Protein AF-A0A933Q373-F1 (afdb_monomer)

Solvent-accessible surface area (backbone atoms only — not comparable to full-atom values): 14826 Å² total; per-residue (Å²): 108,71,67,58,52,51,50,49,34,61,73,50,51,58,51,84,65,39,38,78,75,49,77,48,74,40,77,91,77,32,33,33,44,37,31,35,27,62,68,70,75,83,75,84,70,89,73,76,90,69,75,85,57,56,66,45,74,48,70,22,41,42,60,60,59,82,89,22,50,25,33,38,36,38,47,38,51,59,88,69,82,72,74,95,44,44,60,50,56,44,89,91,58,40,28,7,44,49,33,49,51,53,53,48,50,42,37,44,73,26,53,50,70,69,55,48,25,64,76,68,72,43,60,66,69,52,56,47,53,44,50,50,29,51,77,70,67,71,47,64,90,90,66,88,64,84,59,43,73,38,85,51,59,72,54,57,64,47,58,74,73,67,68,95,76,86,84,80,94,80,77,85,71,79,66,83,62,70,85,43,66,64,56,56,34,50,47,72,58,74,46,94,71,80,76,83,51,65,70,59,51,54,50,42,54,53,49,35,60,48,53,76,73,48,84,52,68,66,62,50,51,53,52,39,41,52,48,43,54,51,47,66,76,40,41,89,79,38,50,73,48,37,63,53,64,73,76,110

Mean predicted aligned error: 17.05 Å

pLDDT: mean 73.0, std 16.89, range [30.34, 94.44]

Radius of gyration: 24.69 Å; Cα contacts (8 Å, |Δi|>4): 282; chains: 1; bounding box: 52×43×80 Å

Nearest PDB structures (foldseek):
  8hhj-assembly1_A  TM=6.142E-01  e=8.383E+00  Neisseria meningitidis
  5cux-assembly1_A  TM=2.992E-01  e=1.818E+00  Trypanosoma cruzi
  1m38-assembly1_B  TM=2.040E-01  e=3.086E+00  Saccharomyces cerevisiae
  6j22-assembly1_A  TM=1.170E-01  e=9.429E+00  Shigella flexneri

Secondary structure (DSSP, 8-state):
-HHHHHHHHHHHT--TTEEEEEEEEETTTTEEEEEEEE------S---------EEEEEEE---BTTBEEEEEEEEETT------TT-EETTTTEEHHHHHHHHHHHHTT--HHHHHHHHT--HHHHHHHHHHHHTT-SPTT--SPPPPPTTHHHHHHHTSS-----------SS--TT-HHHHHHHTT-S------HHHHHHHHHHHHHHHH---HHHHHHHHHHHHHHHHHTTTTSHHHHHHHTT-

Structure (mmCIF, N/CA/C/O backbone):
data_AF-A0A933Q373-F1
#
_entry.id   AF-A0A933Q373-F1
#
loop_
_atom_site.group_PDB
_atom_site.id
_atom_site.type_symbol
_atom_site.label_atom_id
_atom_site.label_alt_id
_atom_site.label_comp_id
_atom_site.label_asym_id
_atom_site.label_entity_id
_atom_site.label_seq_id
_atom_site.pdbx_PDB_ins_code
_atom_site.Cartn_x
_atom_site.Cartn_y
_atom_site.Cartn_z
_atom_site.occupancy
_atom_site.B_iso_or_equiv
_atom_site.auth_seq_id
_atom_site.auth_comp_id
_atom_site.auth_asym_id
_atom_site.auth_atom_id
_atom_site.pdbx_PDB_model_num
ATOM 1 N N . MET A 1 1 ? 0.906 16.434 22.974 1.00 60.03 1 MET A N 1
ATOM 2 C CA . MET A 1 1 ? 0.111 15.196 23.162 1.00 60.03 1 MET A CA 1
ATOM 3 C C . MET A 1 1 ? -1.394 15.340 22.888 1.00 60.03 1 MET A C 1
ATOM 5 O O . MET A 1 1 ? -1.871 14.708 21.954 1.00 60.03 1 MET A O 1
ATOM 9 N N . ALA A 1 2 ? -2.180 16.117 23.658 1.00 67.12 2 ALA A N 1
ATOM 10 C CA . ALA A 1 2 ? -3.646 16.182 23.458 1.00 67.12 2 ALA A CA 1
ATOM 11 C C . ALA A 1 2 ? -4.053 16.841 22.122 1.00 67.12 2 ALA A C 1
ATOM 13 O O . ALA A 1 2 ? -4.841 16.271 21.371 1.00 67.12 2 ALA A O 1
ATOM 14 N N . LEU A 1 3 ? -3.439 17.983 21.789 1.00 73.62 3 LEU A N 1
ATOM 15 C CA . LEU A 1 3 ? -3.659 18.691 20.523 1.00 73.62 3 LEU A CA 1
ATOM 16 C C . LEU A 1 3 ? -3.230 17.858 19.304 1.00 73.62 3 LEU A C 1
ATOM 18 O O . LEU A 1 3 ? -3.956 17.785 18.322 1.00 73.62 3 LEU A O 1
ATOM 22 N N . GLU A 1 4 ? -2.081 17.183 19.374 1.00 77.69 4 GLU A N 1
ATOM 23 C CA . GLU A 1 4 ? -1.583 16.311 18.295 1.00 77.69 4 GLU A CA 1
ATOM 24 C C . GLU A 1 4 ? -2.548 15.158 18.015 1.00 77.69 4 GLU A C 1
ATOM 26 O O . GLU A 1 4 ? -2.848 14.864 16.861 1.00 77.69 4 GLU A O 1
ATOM 31 N N . ARG A 1 5 ? -3.080 14.531 19.072 1.00 79.06 5 ARG A N 1
ATOM 32 C CA . ARG A 1 5 ? -4.074 13.463 18.945 1.00 79.06 5 ARG A CA 1
ATOM 33 C C . ARG A 1 5 ? -5.387 13.987 18.370 1.00 79.06 5 ARG A C 1
ATOM 35 O O . ARG A 1 5 ? -6.025 13.284 17.591 1.00 79.06 5 ARG A O 1
ATOM 42 N N . GLU A 1 6 ? -5.807 15.197 18.725 1.00 82.69 6 GLU A N 1
ATOM 43 C CA . GLU A 1 6 ? -7.002 15.816 18.148 1.00 82.69 6 GLU A CA 1
ATOM 44 C C . GLU A 1 6 ? -6.812 16.141 16.658 1.00 82.69 6 GLU A C 1
ATOM 46 O O . GLU A 1 6 ? -7.672 15.813 15.840 1.00 82.69 6 GLU A O 1
ATOM 51 N N . LEU A 1 7 ? -5.663 16.711 16.288 1.00 84.44 7 LEU A N 1
ATOM 52 C CA . LEU A 1 7 ? -5.302 16.976 14.895 1.00 84.44 7 LEU A CA 1
ATOM 53 C C . LEU A 1 7 ? -5.231 15.683 14.080 1.00 84.44 7 LEU A C 1
ATOM 55 O O . LEU A 1 7 ? -5.789 15.627 12.989 1.00 84.44 7 LEU A O 1
ATOM 59 N N . LEU A 1 8 ? -4.619 14.625 14.617 1.00 84.75 8 LEU A N 1
ATOM 60 C CA . LEU A 1 8 ? -4.572 13.315 13.966 1.00 84.75 8 LEU A CA 1
ATOM 61 C C . LEU A 1 8 ? -5.958 12.690 13.812 1.00 84.75 8 LEU A C 1
ATOM 63 O O . LEU A 1 8 ? -6.250 12.154 12.747 1.00 84.75 8 LEU A O 1
ATOM 67 N N . ASN A 1 9 ? -6.838 12.797 14.814 1.00 86.12 9 ASN A N 1
ATOM 68 C CA . ASN A 1 9 ? -8.226 12.344 14.670 1.00 86.12 9 ASN A CA 1
ATOM 69 C C . ASN A 1 9 ? -8.936 13.087 13.530 1.00 86.12 9 ASN A C 1
ATOM 71 O O . ASN A 1 9 ? -9.619 12.451 12.731 1.00 86.12 9 ASN A O 1
ATOM 75 N N . LYS A 1 10 ? -8.743 14.409 13.420 1.00 86.12 10 LYS A N 1
ATOM 76 C CA . LYS A 1 10 ? -9.319 15.217 12.332 1.00 86.12 10 LYS A CA 1
ATOM 77 C C . LYS A 1 10 ? -8.727 14.849 10.968 1.00 86.12 10 LYS A C 1
ATOM 79 O O . LYS A 1 10 ? -9.480 14.664 10.020 1.00 86.12 10 LYS A O 1
ATOM 84 N N . LEU A 1 11 ? -7.405 14.689 10.873 1.00 87.00 11 LEU A N 1
ATOM 85 C CA . LEU A 1 11 ? -6.699 14.339 9.633 1.00 87.00 11 LEU A CA 1
ATOM 86 C C . LEU A 1 11 ? -7.089 12.956 9.110 1.00 87.00 11 LEU A C 1
ATOM 88 O O . LEU A 1 11 ? -7.389 12.798 7.930 1.00 87.00 11 LEU A O 1
ATOM 92 N N . LEU A 1 12 ? -7.111 11.963 9.998 1.00 88.25 12 LEU A N 1
ATOM 93 C CA . LEU A 1 12 ? -7.495 10.592 9.667 1.00 88.25 12 LEU A CA 1
ATOM 94 C C . LEU A 1 12 ? -9.017 10.420 9.564 1.00 88.25 12 LEU A C 1
ATOM 96 O O . LEU A 1 12 ? -9.480 9.362 9.140 1.00 88.25 12 LEU A O 1
ATOM 100 N N . GLN A 1 13 ? -9.784 11.453 9.934 1.00 87.75 13 GLN A N 1
ATOM 101 C CA . GLN A 1 13 ? -11.246 11.451 9.991 1.00 87.75 13 GLN A CA 1
ATOM 102 C C . GLN A 1 13 ? -11.774 10.267 10.811 1.00 87.75 13 GLN A C 1
ATOM 104 O O . GLN A 1 13 ? -12.687 9.553 10.396 1.00 87.75 13 GLN A O 1
ATOM 109 N N . VAL A 1 14 ? -11.157 10.030 11.973 1.00 86.44 14 VAL A N 1
ATOM 110 C CA . VAL A 1 14 ? -11.596 8.983 12.899 1.00 86.44 14 VAL A CA 1
ATOM 111 C C . VAL A 1 14 ? -12.846 9.476 13.611 1.00 86.44 14 VAL A C 1
ATOM 113 O O . VAL A 1 14 ? -12.792 10.397 14.425 1.00 86.44 14 VAL A O 1
ATOM 116 N N . ALA A 1 15 ? -13.977 8.862 13.284 1.00 83.12 15 ALA A N 1
ATOM 117 C CA . ALA A 1 15 ? -15.260 9.155 13.894 1.00 83.12 15 ALA A CA 1
ATOM 118 C C . ALA A 1 15 ? -15.631 8.096 14.936 1.00 83.12 15 ALA A C 1
ATOM 120 O O . ALA A 1 15 ? -15.219 6.929 14.856 1.00 83.12 15 ALA A O 1
ATOM 121 N N . ALA A 1 16 ? -16.476 8.505 15.886 1.00 78.44 16 ALA A N 1
ATOM 122 C CA . ALA A 1 16 ? -17.120 7.586 16.813 1.00 78.44 16 ALA A CA 1
ATOM 123 C C . ALA A 1 16 ? -17.791 6.428 16.037 1.00 78.44 16 ALA A C 1
ATOM 125 O O . ALA A 1 16 ? -18.333 6.655 14.954 1.00 78.44 16 ALA A O 1
ATOM 126 N N . PRO A 1 17 ? -17.746 5.189 16.556 1.00 82.00 17 PRO A N 1
ATOM 127 C CA . PRO A 1 17 ? -17.313 4.801 17.904 1.00 82.00 17 PRO A CA 1
ATOM 128 C C . PRO A 1 17 ? -15.796 4.571 18.049 1.00 82.00 17 PRO A C 1
ATOM 130 O O . PRO A 1 17 ? -15.325 4.201 19.127 1.00 82.00 17 PRO A O 1
ATOM 133 N N . CYS A 1 18 ? -15.016 4.780 16.989 1.00 85.50 18 CYS A N 1
ATOM 134 C CA . CYS A 1 18 ? -13.575 4.570 17.000 1.00 85.50 18 CYS A CA 1
ATOM 135 C C . CYS A 1 18 ? -12.826 5.771 17.579 1.00 85.50 18 CYS A C 1
ATOM 137 O O . CYS A 1 18 ? -13.265 6.917 17.489 1.00 85.50 18 CYS A O 1
ATOM 139 N N . ALA A 1 19 ? -11.662 5.503 18.162 1.00 88.25 19 ALA A N 1
ATOM 140 C CA . ALA A 1 19 ? -10.688 6.528 18.485 1.00 88.25 19 ALA A CA 1
ATOM 141 C C . ALA A 1 19 ? -9.272 5.989 18.335 1.00 88.25 19 ALA A C 1
ATOM 143 O O . ALA A 1 19 ? -9.017 4.787 18.455 1.00 88.25 19 ALA A O 1
ATOM 144 N N . ILE A 1 20 ? -8.342 6.913 18.127 1.00 89.69 20 ILE A N 1
ATOM 145 C CA . ILE A 1 20 ? -6.918 6.615 18.200 1.00 89.69 20 ILE A CA 1
ATOM 146 C C . ILE A 1 20 ? -6.590 6.206 19.639 1.00 89.69 20 ILE A C 1
ATOM 148 O O . ILE A 1 20 ? -6.828 6.983 20.570 1.00 89.69 20 ILE A O 1
ATOM 152 N N . SER A 1 21 ? -6.050 5.003 19.819 1.00 88.31 21 SER A N 1
ATOM 153 C CA . SER A 1 21 ? -5.626 4.450 21.107 1.00 88.31 21 SER A CA 1
ATOM 154 C C . SER A 1 21 ? -4.147 4.726 21.363 1.00 88.31 21 SER A C 1
ATOM 156 O O . SER A 1 21 ? -3.811 5.287 22.409 1.00 88.31 21 SER A O 1
ATOM 158 N N . ASP A 1 22 ? -3.285 4.475 20.381 1.00 88.75 22 ASP A N 1
ATOM 159 C CA . ASP A 1 22 ? -1.839 4.690 20.472 1.00 88.75 22 ASP A CA 1
ATOM 160 C C . ASP A 1 22 ? -1.276 5.294 19.179 1.00 88.75 22 ASP A C 1
ATOM 162 O O . ASP A 1 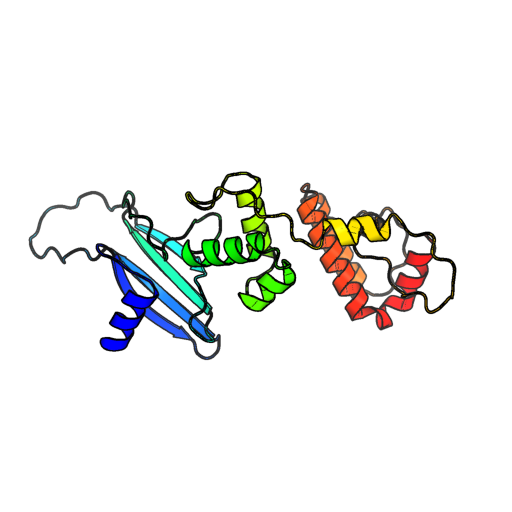22 ? -1.864 5.151 18.105 1.00 88.75 22 ASP A O 1
ATOM 166 N N . ILE A 1 23 ? -0.145 5.991 19.293 1.00 91.25 23 ILE A N 1
ATOM 167 C CA . ILE A 1 23 ? 0.607 6.549 18.166 1.00 91.25 23 ILE A CA 1
ATOM 168 C C . ILE A 1 23 ? 2.086 6.304 18.438 1.00 91.25 23 ILE A C 1
ATOM 170 O O . ILE A 1 23 ? 2.599 6.711 19.480 1.00 91.25 23 ILE A O 1
ATOM 174 N N . ARG A 1 24 ? 2.783 5.694 17.481 1.00 92.25 24 ARG A N 1
ATOM 175 C CA . ARG A 1 24 ? 4.236 5.527 17.528 1.00 92.25 24 ARG A CA 1
ATOM 176 C C . ARG A 1 24 ? 4.862 6.144 16.300 1.00 92.25 24 ARG A C 1
ATOM 178 O O . ARG A 1 24 ? 4.379 5.965 15.187 1.00 92.25 24 ARG A O 1
ATOM 185 N N . VAL A 1 25 ? 5.945 6.870 16.527 1.00 92.69 25 VAL A N 1
ATOM 186 C CA . VAL A 1 25 ? 6.725 7.511 15.477 1.00 92.69 25 VAL A CA 1
ATOM 187 C C . VAL A 1 25 ? 8.135 6.950 15.548 1.00 92.69 25 VAL A C 1
ATOM 189 O O . VAL A 1 25 ? 8.773 6.994 16.596 1.00 92.69 25 VAL A O 1
ATOM 192 N N . ASP A 1 26 ? 8.595 6.403 14.432 1.00 91.62 26 ASP A N 1
ATOM 193 C CA . ASP A 1 26 ? 9.969 5.977 14.212 1.00 91.62 26 ASP A CA 1
ATOM 194 C C . ASP A 1 26 ? 10.619 6.976 13.251 1.00 91.62 26 ASP A C 1
ATOM 196 O O . ASP A 1 26 ? 10.339 6.992 12.047 1.00 91.62 26 ASP A O 1
ATOM 200 N N . GLU A 1 27 ? 11.467 7.844 13.801 1.00 90.50 27 GLU A N 1
ATOM 201 C CA . GLU A 1 27 ? 12.165 8.883 13.041 1.00 90.50 27 GLU A CA 1
ATOM 202 C C . GLU A 1 27 ? 13.197 8.301 12.072 1.00 90.50 27 GLU A C 1
ATOM 204 O O . GLU A 1 27 ? 13.332 8.790 10.950 1.00 90.50 27 GLU A O 1
ATOM 209 N N . GLN A 1 28 ? 13.883 7.219 12.455 1.00 88.69 28 GLN A N 1
ATOM 210 C CA . GLN A 1 28 ? 14.925 6.607 11.627 1.00 88.69 28 GLN A CA 1
ATOM 211 C C . GLN A 1 28 ? 14.330 5.972 10.372 1.00 88.69 28 GLN A C 1
ATOM 213 O O . GLN A 1 28 ? 14.861 6.126 9.273 1.00 88.69 28 GLN A O 1
ATOM 218 N N . ARG A 1 29 ? 13.204 5.271 10.529 1.00 89.56 29 ARG A N 1
ATOM 219 C CA . ARG A 1 29 ? 12.492 4.619 9.421 1.00 89.56 29 ARG A CA 1
ATOM 220 C C . ARG A 1 29 ? 11.474 5.527 8.744 1.00 89.56 29 ARG A C 1
ATOM 222 O O . ARG A 1 29 ? 10.811 5.085 7.807 1.00 89.56 29 ARG A O 1
ATOM 229 N N . ARG A 1 30 ? 11.321 6.767 9.226 1.00 92.69 30 ARG A N 1
ATOM 230 C CA . ARG A 1 30 ? 10.284 7.717 8.802 1.00 92.69 30 ARG A CA 1
ATOM 231 C C . ARG A 1 30 ? 8.906 7.054 8.759 1.00 92.69 30 ARG A C 1
ATOM 233 O O . ARG A 1 30 ? 8.168 7.180 7.782 1.00 92.69 30 ARG A O 1
ATOM 240 N N . ARG A 1 31 ? 8.563 6.317 9.816 1.00 94.31 31 ARG A N 1
ATOM 241 C CA . ARG A 1 31 ? 7.324 5.537 9.928 1.00 94.31 31 ARG A CA 1
ATOM 242 C C . ARG A 1 31 ? 6.464 6.073 11.070 1.00 94.31 31 ARG A C 1
ATOM 244 O O . ARG A 1 31 ? 6.970 6.373 12.143 1.00 94.31 31 ARG A O 1
ATOM 251 N N . VAL A 1 32 ? 5.164 6.203 10.827 1.00 93.88 32 VAL A N 1
ATOM 252 C CA . VAL A 1 32 ? 4.159 6.544 11.839 1.00 93.88 32 VAL A CA 1
ATOM 253 C C . VAL A 1 32 ? 3.142 5.419 11.875 1.00 93.88 32 VAL A C 1
ATOM 255 O O . VAL A 1 32 ? 2.469 5.159 10.880 1.00 93.88 32 VAL A O 1
ATOM 258 N N . ASP A 1 33 ? 3.007 4.778 13.022 1.00 94.19 33 ASP A N 1
ATOM 259 C CA . ASP A 1 33 ? 2.012 3.749 13.276 1.00 94.19 33 ASP A CA 1
ATOM 260 C C . ASP A 1 33 ? 0.918 4.328 14.175 1.00 94.19 33 ASP A C 1
ATOM 262 O O . ASP A 1 33 ? 1.195 4.891 15.237 1.00 94.19 33 ASP A O 1
ATOM 266 N N . VAL A 1 34 ? -0.333 4.217 13.737 1.00 93.75 34 VAL A N 1
ATOM 267 C CA . VAL A 1 34 ? -1.498 4.722 14.465 1.00 93.75 34 VAL A CA 1
ATOM 268 C C . VAL A 1 34 ? -2.422 3.559 14.775 1.00 93.75 34 VAL A C 1
ATOM 270 O O . VAL A 1 34 ? -2.932 2.908 13.865 1.00 93.75 34 VAL A O 1
ATOM 273 N N . TRP A 1 35 ? -2.669 3.319 16.059 1.00 93.12 35 TRP A N 1
ATOM 274 C CA . TRP A 1 35 ? -3.611 2.303 16.505 1.00 93.12 35 TRP A CA 1
ATOM 275 C C . TRP A 1 35 ? -4.990 2.917 16.682 1.00 93.12 35 TRP A C 1
ATOM 277 O O . TRP A 1 35 ? -5.153 3.913 17.388 1.00 93.12 35 TRP A O 1
ATOM 287 N N . ILE A 1 36 ? -5.991 2.307 16.058 1.00 91.06 36 ILE A N 1
ATOM 288 C CA . ILE A 1 36 ? -7.393 2.708 16.139 1.00 91.06 36 ILE A CA 1
ATOM 289 C C . ILE A 1 36 ? -8.192 1.540 16.711 1.00 91.06 36 ILE A C 1
ATOM 291 O O . ILE A 1 36 ? -8.060 0.397 16.275 1.00 91.06 36 ILE A O 1
ATOM 295 N N . GLY A 1 37 ? -9.031 1.827 17.701 1.00 87.00 37 GLY A N 1
ATOM 296 C CA . GLY A 1 37 ? -9.925 0.841 18.301 1.00 87.00 37 GLY A CA 1
ATOM 297 C C . GLY A 1 37 ? -11.263 1.454 18.683 1.00 87.00 37 GLY A C 1
ATOM 298 O O . GLY A 1 37 ? -11.416 2.677 18.728 1.00 87.00 37 GLY A O 1
ATOM 299 N N . VAL A 1 38 ? -12.248 0.602 18.953 1.00 82.12 38 VAL A N 1
ATOM 300 C CA . VAL A 1 38 ? -13.550 1.038 19.470 1.00 82.12 38 VAL A CA 1
ATOM 301 C C . VAL A 1 38 ? -13.362 1.574 20.892 1.00 82.12 38 VAL A C 1
ATOM 303 O O . VAL A 1 38 ? -12.769 0.900 21.736 1.00 82.12 38 VAL A O 1
ATOM 306 N N . ARG A 1 39 ? -13.868 2.781 21.182 1.00 69.62 39 ARG A N 1
ATOM 307 C CA . ARG A 1 39 ? -13.972 3.275 22.563 1.00 69.62 39 ARG A CA 1
ATOM 308 C C . ARG A 1 39 ? -15.091 2.512 23.258 1.00 69.62 39 ARG A C 1
ATOM 310 O O . ARG A 1 39 ? -16.221 2.987 23.308 1.00 69.62 39 ARG A O 1
ATOM 317 N N . THR A 1 40 ? -14.798 1.345 23.815 1.00 61.03 40 THR A N 1
ATOM 318 C CA . THR A 1 40 ? -15.699 0.776 24.814 1.00 61.03 40 THR A CA 1
ATOM 319 C C . THR A 1 40 ? -15.634 1.657 26.066 1.00 61.03 40 THR A C 1
ATOM 321 O O . THR A 1 40 ? -14.538 1.936 26.569 1.00 61.03 40 THR A O 1
ATOM 324 N N . PRO A 1 41 ? -16.769 2.162 26.584 1.00 52.47 41 PRO A N 1
ATOM 325 C CA . PRO A 1 41 ? -16.773 2.703 27.932 1.00 52.47 41 PRO A CA 1
ATOM 326 C C . PRO A 1 41 ? -16.318 1.571 28.855 1.00 52.47 41 PRO A C 1
ATOM 328 O O . PRO A 1 41 ? -16.831 0.457 28.763 1.00 52.47 41 PRO A O 1
ATOM 331 N N . ARG A 1 42 ? -15.313 1.821 29.704 1.00 48.16 42 ARG A N 1
ATOM 332 C CA . ARG A 1 42 ? -14.917 0.861 30.742 1.00 48.16 42 ARG A CA 1
ATOM 333 C C . ARG A 1 42 ? -16.164 0.575 31.578 1.00 48.16 42 ARG A C 1
ATOM 335 O O . ARG A 1 42 ? -16.560 1.422 32.374 1.00 48.16 42 ARG A O 1
ATOM 342 N N . SER A 1 43 ? -16.797 -0.578 31.371 1.00 46.53 43 SER A N 1
ATOM 343 C CA . SER A 1 43 ? -17.910 -1.000 32.212 1.00 46.53 43 SER A CA 1
ATOM 344 C C . SER A 1 43 ? -17.333 -1.351 33.578 1.00 46.53 43 SER A C 1
ATOM 346 O O . SER A 1 43 ? -16.670 -2.370 33.746 1.00 46.53 43 SER A O 1
ATOM 348 N N . TRP A 1 44 ? -17.501 -0.442 34.536 1.00 49.78 44 TRP A N 1
ATOM 349 C CA . TRP A 1 44 ? -17.153 -0.647 35.944 1.00 49.78 44 TRP A CA 1
ATOM 350 C C . TRP A 1 44 ? -18.156 -1.582 36.638 1.00 49.78 44 TRP A C 1
ATOM 352 O O . TRP A 1 44 ? -17.839 -2.179 37.664 1.00 49.78 44 TRP A O 1
ATOM 362 N N . PHE A 1 45 ? -19.364 -1.736 36.091 1.00 37.28 45 PHE A N 1
ATOM 363 C CA . PHE A 1 45 ? -20.382 -2.583 36.695 1.00 37.28 45 PHE A CA 1
ATOM 364 C C . PHE A 1 45 ? -20.271 -4.015 36.182 1.00 37.28 45 PHE A C 1
ATOM 366 O O . PHE A 1 45 ? -20.431 -4.287 34.992 1.00 37.28 45 PHE A O 1
ATOM 373 N N . GLY A 1 46 ? -19.961 -4.907 37.128 1.00 53.94 46 GLY A N 1
ATOM 374 C CA . GLY A 1 46 ? -19.871 -6.344 36.941 1.00 53.94 46 GLY A CA 1
ATOM 375 C C . GLY A 1 46 ? -21.110 -6.893 36.246 1.00 53.94 46 GLY A C 1
ATOM 376 O O . GLY A 1 46 ? -22.229 -6.768 36.734 1.00 53.94 46 GLY A O 1
ATOM 377 N N . GLY A 1 47 ? -20.878 -7.502 35.093 1.00 43.97 47 GLY A N 1
ATOM 378 C CA . GLY A 1 47 ? -21.902 -8.119 34.273 1.00 43.97 47 GLY A CA 1
ATOM 379 C C . GLY A 1 47 ? -21.231 -9.021 33.255 1.00 43.97 47 GLY A C 1
ATOM 380 O O . GLY A 1 47 ? -20.777 -8.546 32.226 1.00 43.97 47 GLY A O 1
ATOM 381 N N . ASN A 1 48 ? -21.105 -10.288 33.645 1.00 38.44 48 ASN A N 1
ATOM 382 C CA . ASN A 1 48 ? -21.040 -11.511 32.847 1.00 38.44 48 ASN A CA 1
ATOM 383 C C . ASN A 1 48 ? -20.466 -11.426 31.418 1.00 38.44 48 ASN A C 1
ATOM 385 O O . ASN A 1 48 ? -21.039 -10.787 30.540 1.00 38.44 48 ASN A O 1
ATOM 389 N N . GLY A 1 49 ? -19.389 -12.179 31.170 1.00 50.31 49 GLY A N 1
ATOM 390 C CA . GLY A 1 49 ? -18.801 -12.352 29.844 1.00 50.31 49 GLY A CA 1
ATOM 391 C C . GLY A 1 49 ? -19.833 -12.755 28.787 1.00 50.31 49 GLY A C 1
ATOM 392 O O . GLY A 1 49 ? -20.318 -13.884 28.776 1.00 50.31 49 GLY A O 1
ATOM 393 N N . GLY A 1 50 ? -20.135 -11.828 27.880 1.00 40.59 50 GLY A N 1
ATOM 394 C CA . GLY A 1 50 ? -20.499 -12.178 26.512 1.00 40.59 50 GLY A CA 1
ATOM 395 C C . GLY A 1 50 ? -19.235 -12.661 25.810 1.00 40.59 50 GLY A C 1
ATOM 396 O O . GLY A 1 50 ? -18.150 -12.208 26.172 1.00 40.59 50 GLY A O 1
ATOM 397 N N . ALA A 1 51 ? -19.377 -13.630 24.904 1.00 41.78 51 ALA A N 1
ATOM 398 C CA . ALA A 1 51 ? -18.304 -14.293 24.165 1.00 41.78 51 ALA A CA 1
ATOM 399 C C . ALA A 1 51 ? -17.104 -13.371 23.912 1.00 41.78 51 ALA A C 1
ATOM 401 O O . ALA A 1 51 ? -17.293 -12.209 23.573 1.00 41.78 51 ALA A O 1
ATOM 402 N N . ALA A 1 52 ? -15.882 -13.880 24.087 1.00 47.66 52 ALA A N 1
ATOM 403 C CA . ALA A 1 52 ? -14.682 -13.176 23.660 1.00 47.66 52 ALA A CA 1
ATOM 404 C C . ALA A 1 52 ? -14.825 -12.854 22.165 1.00 47.66 52 ALA A C 1
ATOM 406 O O . ALA A 1 52 ? -14.518 -13.696 21.322 1.00 47.66 52 ALA A O 1
ATOM 407 N N . ASP A 1 53 ? -15.381 -11.681 21.854 1.00 56.19 53 ASP A N 1
ATOM 408 C CA . ASP A 1 53 ? -15.612 -11.229 20.495 1.00 56.19 53 ASP A CA 1
ATOM 409 C C . ASP A 1 53 ? -14.250 -11.258 19.831 1.00 56.19 53 ASP A C 1
ATOM 411 O O . ASP A 1 53 ? -13.326 -10.565 20.268 1.00 56.19 53 ASP A O 1
ATOM 415 N N . ALA A 1 54 ? -14.095 -12.137 18.842 1.00 65.19 54 ALA A N 1
ATOM 416 C CA . ALA A 1 54 ? -12.820 -12.338 18.183 1.00 65.19 54 ALA A CA 1
ATOM 417 C C . ALA A 1 54 ? -12.321 -10.972 17.696 1.00 65.19 54 ALA A C 1
ATOM 419 O O . ALA A 1 54 ? -12.953 -10.328 16.860 1.00 65.19 54 ALA A O 1
ATOM 420 N N . ILE A 1 55 ? -11.226 -10.481 18.275 1.00 75.06 55 ILE A N 1
ATOM 421 C CA . ILE A 1 55 ? -10.688 -9.176 17.904 1.00 75.06 55 ILE A CA 1
ATOM 422 C C . ILE A 1 55 ? -10.040 -9.344 16.535 1.00 75.06 55 ILE A C 1
ATOM 424 O O . ILE A 1 55 ? -9.076 -10.092 16.378 1.00 75.06 55 ILE A O 1
ATOM 428 N N . ARG A 1 56 ? -10.571 -8.640 15.538 1.00 76.94 56 ARG A N 1
ATOM 429 C CA . ARG A 1 56 ? -9.943 -8.513 14.231 1.00 76.94 56 ARG A CA 1
ATOM 430 C C . ARG A 1 56 ? -8.845 -7.466 14.333 1.00 76.94 56 ARG A C 1
ATOM 432 O O . ARG A 1 56 ? -9.123 -6.279 14.518 1.00 76.94 56 ARG A O 1
ATOM 439 N N . GLU A 1 57 ? -7.610 -7.931 14.204 1.00 83.81 57 GLU A N 1
ATOM 440 C CA . GLU A 1 57 ? -6.450 -7.076 13.993 1.00 83.81 57 GLU A CA 1
ATOM 441 C C . GLU A 1 57 ? -6.184 -6.951 12.493 1.00 83.81 57 GLU A C 1
ATOM 443 O O . GLU A 1 57 ? -6.161 -7.951 11.775 1.00 83.81 57 GLU A O 1
ATOM 448 N N . ALA A 1 58 ? -6.013 -5.724 12.012 1.00 87.94 58 ALA A N 1
ATOM 449 C CA . ALA A 1 58 ? -5.674 -5.458 10.621 1.00 87.94 58 ALA A CA 1
ATOM 450 C C . ALA A 1 58 ? -4.667 -4.311 10.519 1.00 87.94 58 ALA A C 1
ATOM 452 O O . ALA A 1 58 ? -4.738 -3.343 11.279 1.00 87.94 58 ALA A O 1
ATOM 453 N N . GLU A 1 59 ? -3.749 -4.423 9.561 1.00 92.06 59 GLU A N 1
ATOM 454 C CA . GLU A 1 59 ? -2.747 -3.405 9.248 1.00 92.06 59 GLU A CA 1
ATOM 455 C C . GLU A 1 59 ? -2.943 -2.927 7.810 1.00 92.06 59 GLU A C 1
ATOM 457 O O . GLU A 1 59 ? -3.020 -3.729 6.877 1.00 92.06 59 GLU A O 1
ATOM 462 N N . TRP A 1 60 ? -2.989 -1.609 7.626 1.00 93.44 60 TRP A N 1
ATOM 463 C CA . TRP A 1 60 ? -3.097 -1.001 6.304 1.00 93.44 60 TRP A CA 1
ATOM 464 C C . TRP A 1 60 ? -2.162 0.189 6.146 1.00 93.44 60 TRP A C 1
ATOM 466 O O . TRP A 1 60 ? -1.963 0.992 7.059 1.00 93.44 60 TRP A O 1
ATOM 476 N N . ARG A 1 61 ? -1.653 0.374 4.929 1.00 93.00 61 ARG A N 1
ATOM 477 C CA . ARG A 1 61 ? -0.890 1.557 4.545 1.00 93.00 61 ARG A CA 1
ATOM 478 C C . ARG A 1 61 ? -1.829 2.724 4.221 1.00 93.00 61 ARG A C 1
ATOM 480 O O . ARG A 1 61 ? -2.713 2.612 3.369 1.00 93.00 61 ARG A O 1
ATOM 487 N N . HIS A 1 62 ? -1.610 3.863 4.875 1.00 94.44 62 HIS A N 1
ATOM 488 C CA . HIS A 1 62 ? -2.398 5.087 4.707 1.00 94.44 62 HIS A CA 1
ATOM 489 C C . HIS A 1 62 ? -1.688 6.143 3.845 1.00 94.44 62 HIS A C 1
ATOM 491 O O . HIS A 1 62 ? -0.559 5.959 3.380 1.00 94.44 62 HIS A O 1
ATOM 497 N N . VAL A 1 63 ? -2.357 7.274 3.606 1.00 92.94 63 VAL A N 1
ATOM 498 C CA . VAL A 1 63 ? -1.744 8.466 3.003 1.00 92.94 63 VAL A CA 1
ATOM 499 C C . VAL A 1 63 ? -0.570 8.928 3.870 1.00 92.94 63 VAL A C 1
ATOM 501 O O . VAL A 1 63 ? -0.609 8.818 5.093 1.00 92.94 63 VAL A O 1
ATOM 504 N N . ASN A 1 64 ? 0.511 9.373 3.231 1.00 91.25 64 ASN A N 1
ATOM 505 C CA . ASN A 1 64 ? 1.720 9.793 3.940 1.00 91.25 64 ASN A CA 1
ATOM 506 C C . ASN A 1 64 ? 1.406 11.031 4.783 1.00 91.25 64 ASN A C 1
ATOM 508 O O . ASN A 1 64 ? 0.688 11.923 4.332 1.00 91.25 64 ASN A O 1
ATOM 512 N N . LEU A 1 65 ? 1.958 11.089 5.992 1.00 89.50 65 LEU A N 1
ATOM 513 C CA . LEU A 1 65 ? 1.829 12.252 6.866 1.00 89.50 65 LEU A CA 1
ATOM 514 C C . LEU A 1 65 ? 3.110 13.072 6.743 1.00 89.50 65 LEU A C 1
ATOM 516 O O . LEU A 1 65 ? 4.136 12.754 7.345 1.00 89.50 65 LEU A O 1
ATOM 520 N N . GLY A 1 66 ? 3.066 14.086 5.876 1.00 86.31 66 GLY A N 1
ATOM 521 C CA . GLY A 1 66 ? 4.260 14.813 5.458 1.00 86.31 66 GLY A CA 1
ATOM 522 C C . GLY A 1 66 ? 5.290 13.855 4.857 1.00 86.31 66 GLY A C 1
ATOM 523 O O . GLY A 1 66 ? 5.004 13.128 3.909 1.00 86.31 66 GLY A O 1
ATOM 524 N N . GLY A 1 67 ? 6.488 13.825 5.439 1.00 86.56 67 GLY A N 1
ATOM 525 C CA . GLY A 1 67 ? 7.567 12.937 5.017 1.00 86.56 67 GLY A CA 1
ATOM 526 C C . GLY A 1 67 ? 7.499 11.504 5.560 1.00 86.56 67 GLY A C 1
ATOM 527 O O . GLY A 1 67 ? 8.451 10.763 5.331 1.00 86.56 67 GLY A O 1
ATOM 528 N N . TYR A 1 68 ? 6.461 11.121 6.303 1.00 91.50 68 TYR A N 1
ATOM 529 C CA . TYR A 1 68 ? 6.414 9.835 6.996 1.00 91.50 68 TYR A CA 1
ATOM 530 C C . TYR A 1 68 ? 5.431 8.854 6.354 1.00 91.50 68 TYR A C 1
ATOM 532 O O . TYR A 1 68 ? 4.309 9.202 5.967 1.00 91.50 68 TYR A O 1
ATOM 540 N N . HIS A 1 69 ? 5.831 7.588 6.313 1.00 92.88 69 HIS A N 1
ATOM 541 C CA . HIS A 1 69 ? 4.963 6.476 5.972 1.00 92.88 69 HIS A CA 1
ATOM 542 C C . HIS A 1 69 ? 3.986 6.197 7.118 1.00 92.88 69 HIS A C 1
ATOM 544 O O . HIS A 1 69 ? 4.382 5.703 8.169 1.00 92.88 69 HIS A O 1
ATOM 550 N N . CYS A 1 70 ? 2.706 6.494 6.910 1.00 94.25 70 CYS A N 1
ATOM 551 C CA . CYS A 1 70 ? 1.645 6.220 7.871 1.00 94.25 70 CYS A CA 1
ATOM 552 C C . CYS A 1 70 ? 1.035 4.821 7.685 1.00 94.25 70 CYS A C 1
ATOM 554 O O . CYS A 1 70 ? 0.621 4.460 6.575 1.00 94.25 70 CYS A O 1
ATOM 556 N N . TYR A 1 71 ? 0.953 4.066 8.774 1.00 94.19 71 TYR A N 1
ATOM 557 C CA . TYR A 1 71 ? 0.299 2.766 8.876 1.00 94.19 71 TYR A CA 1
ATOM 558 C C . TYR A 1 71 ? -0.812 2.837 9.923 1.00 94.19 71 TYR A C 1
ATOM 560 O O . TYR A 1 71 ? -0.631 3.412 10.997 1.00 94.19 71 TYR A O 1
ATOM 568 N N . ILE A 1 72 ? -1.965 2.258 9.598 1.00 94.19 72 ILE A N 1
ATOM 569 C CA . ILE A 1 72 ? -3.111 2.150 10.497 1.00 94.19 72 ILE A CA 1
ATOM 570 C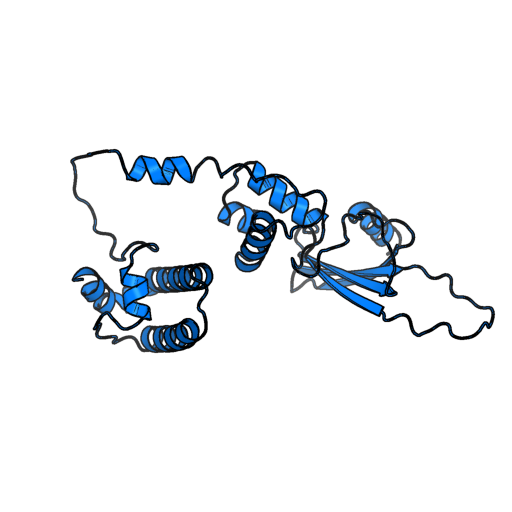 C . ILE A 1 72 ? -3.205 0.715 10.984 1.00 94.19 72 ILE A C 1
ATOM 572 O O . ILE A 1 72 ? -3.313 -0.207 10.178 1.00 94.19 72 ILE A O 1
ATOM 576 N N . HIS A 1 73 ? -3.219 0.561 12.301 1.00 93.56 73 HIS A N 1
ATOM 577 C CA . HIS A 1 73 ? -3.445 -0.697 12.997 1.00 93.56 73 HIS A CA 1
ATOM 578 C C . HIS A 1 73 ? -4.834 -0.653 13.615 1.00 93.56 73 HIS A C 1
ATOM 580 O O . HIS A 1 73 ? -5.070 0.079 14.577 1.00 93.56 73 HIS A O 1
ATOM 586 N N . ALA A 1 74 ? -5.775 -1.406 13.065 1.00 90.50 74 ALA A N 1
ATOM 587 C CA . ALA A 1 74 ? -7.128 -1.469 13.591 1.00 90.50 74 ALA A CA 1
ATOM 588 C C . ALA A 1 74 ? -7.303 -2.688 14.492 1.00 90.50 74 ALA A C 1
ATOM 590 O O . ALA A 1 74 ? -6.943 -3.799 14.115 1.00 90.50 74 ALA A O 1
ATOM 591 N N . ARG A 1 75 ? -7.892 -2.470 15.671 1.00 87.50 75 ARG A N 1
ATOM 592 C CA . ARG A 1 75 ? -8.358 -3.522 16.582 1.00 87.50 75 ARG A CA 1
ATOM 593 C C . ARG A 1 75 ? -9.859 -3.382 16.763 1.00 87.50 75 ARG A C 1
ATOM 595 O O . ARG A 1 75 ? -10.320 -2.510 17.504 1.00 87.50 75 ARG A O 1
ATOM 602 N N . LEU A 1 76 ? -10.615 -4.208 16.052 1.00 82.62 76 LEU A N 1
ATOM 603 C CA . LEU A 1 76 ? -12.071 -4.122 15.994 1.00 82.62 76 LEU A CA 1
ATOM 604 C C . LEU A 1 76 ? -12.688 -5.433 16.494 1.00 82.62 76 LEU A C 1
ATOM 606 O O . LEU A 1 76 ? -12.271 -6.492 16.029 1.00 82.62 76 LEU A O 1
ATOM 610 N N . PRO A 1 77 ? -13.672 -5.401 17.407 1.00 79.50 77 PRO A N 1
ATOM 611 C CA . PRO A 1 77 ? -14.459 -6.589 17.731 1.00 79.50 77 PRO A CA 1
ATOM 612 C C . PRO A 1 77 ? -15.108 -7.177 16.467 1.00 79.50 77 PRO A C 1
ATOM 614 O O . PRO A 1 77 ? -15.580 -6.423 15.604 1.00 79.50 77 PRO A O 1
ATOM 617 N N . ALA A 1 78 ? -15.130 -8.505 16.332 1.00 69.38 78 ALA A N 1
ATOM 618 C CA . ALA A 1 78 ? -15.812 -9.175 15.226 1.00 69.38 78 ALA A CA 1
ATOM 619 C C . ALA A 1 78 ? -17.277 -8.717 15.126 1.00 69.38 78 ALA A C 1
ATOM 621 O O . ALA A 1 78 ? -17.954 -8.540 16.132 1.00 69.38 78 ALA A O 1
ATOM 622 N N . GLY A 1 79 ? -17.757 -8.487 13.901 1.00 68.00 79 GLY A N 1
ATOM 623 C CA . GLY A 1 79 ? -19.121 -8.001 13.663 1.00 68.00 79 GLY A CA 1
ATOM 624 C C . GLY A 1 79 ? -19.325 -6.497 13.877 1.00 68.00 79 GLY A C 1
ATOM 625 O O . GLY A 1 79 ? -20.442 -6.021 13.703 1.00 68.00 79 GLY A O 1
ATOM 626 N N . THR A 1 80 ? -18.276 -5.725 14.199 1.00 71.56 80 THR A N 1
ATOM 627 C CA . THR A 1 80 ? -18.382 -4.256 14.230 1.00 71.56 80 THR A CA 1
ATOM 628 C C . THR A 1 80 ? -18.622 -3.725 12.816 1.00 71.56 80 THR A C 1
ATOM 630 O O . THR A 1 80 ? -17.691 -3.622 12.013 1.00 71.56 80 THR A O 1
ATOM 633 N N . GLU A 1 81 ? -19.861 -3.348 12.511 1.00 69.31 81 GLU A N 1
ATOM 634 C CA . GLU A 1 81 ? -20.172 -2.584 11.307 1.00 69.31 81 GLU A CA 1
ATOM 635 C C . GLU A 1 81 ? -19.730 -1.134 11.499 1.00 69.31 81 GLU A C 1
ATOM 637 O O . GLU A 1 81 ? -20.342 -0.344 12.218 1.00 69.31 81 GLU A O 1
ATOM 642 N N . LEU A 1 82 ? -18.619 -0.779 10.860 1.00 70.75 82 LEU A N 1
ATOM 643 C CA . LEU A 1 82 ? -18.197 0.606 10.748 1.00 70.75 82 LEU A CA 1
ATOM 644 C C . LEU A 1 82 ? -18.749 1.188 9.450 1.00 70.75 82 LEU A C 1
ATOM 646 O O . LEU A 1 82 ? -18.608 0.590 8.381 1.00 70.75 82 LEU A O 1
ATOM 650 N N . ALA A 1 83 ? -19.305 2.399 9.543 1.00 68.38 83 ALA A N 1
ATOM 651 C CA . ALA A 1 83 ? -19.556 3.245 8.381 1.00 68.38 83 ALA A CA 1
ATOM 652 C C . ALA A 1 83 ? -18.277 3.395 7.531 1.00 68.38 83 ALA A C 1
ATOM 654 O O . ALA A 1 83 ? -17.177 3.085 7.995 1.00 68.38 83 ALA A O 1
ATOM 655 N N . GLU A 1 84 ? -18.401 3.885 6.294 1.00 74.44 84 GLU A N 1
ATOM 656 C CA . GLU A 1 84 ? -17.295 4.015 5.333 1.00 74.44 84 GLU A CA 1
ATOM 657 C C . GLU A 1 84 ? -16.213 5.029 5.758 1.00 74.44 84 GLU A C 1
ATOM 659 O O . GLU A 1 84 ? -16.031 6.082 5.147 1.00 74.44 84 GLU A O 1
ATOM 664 N N . GLN A 1 85 ? -15.464 4.719 6.816 1.00 84.00 85 GLN A N 1
ATOM 665 C CA . GLN A 1 85 ? -14.438 5.601 7.343 1.00 84.00 85 GLN A CA 1
ATOM 666 C C . GLN A 1 85 ? -13.209 5.593 6.414 1.00 84.00 85 GLN A C 1
ATOM 668 O O . GLN A 1 85 ? -12.792 4.523 5.958 1.00 84.00 85 GLN A O 1
ATOM 673 N N . PRO A 1 86 ? -12.580 6.752 6.138 1.00 88.62 86 PRO A N 1
ATOM 674 C CA . PRO A 1 86 ? -11.455 6.837 5.198 1.00 88.62 86 PRO A CA 1
ATOM 675 C C . PRO A 1 86 ? -10.209 6.042 5.615 1.00 88.62 86 PRO A C 1
ATOM 677 O O . PRO A 1 86 ? -9.433 5.604 4.760 1.00 88.62 86 PRO A O 1
ATOM 680 N N . TRP A 1 87 ? -9.999 5.862 6.918 1.00 90.31 87 TRP A N 1
ATOM 681 C CA . TRP A 1 87 ? -8.880 5.096 7.471 1.00 90.31 87 TRP A CA 1
ATOM 682 C C . TRP A 1 87 ? -9.121 3.582 7.458 1.00 90.31 87 TRP A C 1
ATOM 684 O O . TRP A 1 87 ? -8.160 2.828 7.580 1.00 90.31 87 TRP A O 1
ATOM 694 N N . LEU A 1 88 ? -10.366 3.126 7.284 1.00 89.50 88 LEU A N 1
ATOM 695 C CA . LEU A 1 88 ? -10.675 1.702 7.209 1.00 89.50 88 LEU A CA 1
ATOM 696 C C . LEU A 1 88 ? -10.168 1.147 5.876 1.00 89.50 88 LEU A C 1
ATOM 698 O O . LEU A 1 88 ? -10.405 1.747 4.823 1.00 89.50 88 LEU A O 1
ATOM 702 N N . GLY A 1 89 ? -9.438 0.038 5.921 1.00 85.62 89 GLY A N 1
ATOM 703 C CA . GLY A 1 89 ? -8.864 -0.585 4.736 1.00 85.62 89 GLY A CA 1
ATOM 704 C C . GLY A 1 89 ? -9.556 -1.861 4.301 1.00 85.62 89 GLY A C 1
ATOM 705 O O . GLY A 1 89 ? -10.510 -2.335 4.916 1.00 85.62 89 GLY A O 1
ATOM 706 N N . ASP A 1 90 ? -9.049 -2.385 3.194 1.00 78.94 90 ASP A N 1
ATOM 707 C CA . ASP A 1 90 ? -9.430 -3.674 2.637 1.00 78.94 90 ASP A CA 1
ATOM 708 C C . ASP A 1 90 ? -8.277 -4.656 2.861 1.00 78.94 90 ASP A C 1
ATOM 710 O O . ASP A 1 90 ? -7.141 -4.402 2.445 1.00 78.94 90 ASP A O 1
ATOM 714 N N . ASP A 1 91 ? -8.560 -5.772 3.534 1.00 71.44 91 ASP A N 1
ATOM 715 C CA . ASP A 1 91 ? -7.557 -6.780 3.898 1.00 71.44 91 ASP A CA 1
ATOM 716 C C . ASP 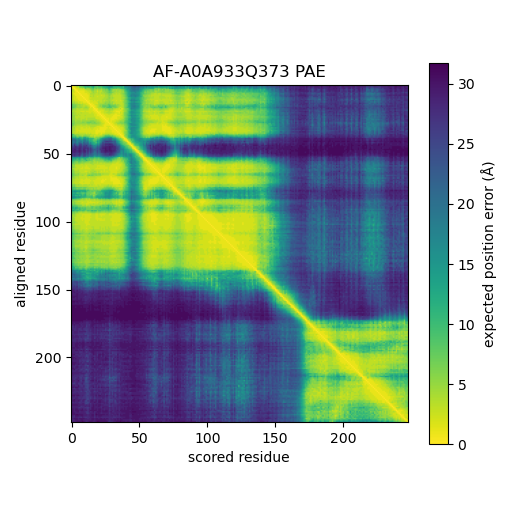A 1 91 ? -6.845 -7.363 2.673 1.00 71.44 91 ASP A C 1
ATOM 718 O O . ASP A 1 91 ? -5.685 -7.757 2.766 1.00 71.44 91 ASP A O 1
ATOM 722 N N . LYS A 1 92 ? -7.505 -7.394 1.509 1.00 73.56 92 LYS A N 1
ATOM 723 C CA . LYS A 1 92 ? -6.900 -7.919 0.277 1.00 73.56 92 LYS A CA 1
ATOM 724 C C . LYS A 1 92 ? -5.923 -6.934 -0.354 1.00 73.56 92 LYS A C 1
ATOM 726 O O . LYS A 1 92 ? -4.999 -7.344 -1.053 1.00 73.56 92 LYS A O 1
ATOM 731 N N . LEU A 1 93 ? -6.150 -5.640 -0.140 1.00 74.44 93 LEU A N 1
ATOM 732 C CA . LEU A 1 93 ? -5.423 -4.563 -0.807 1.00 74.44 93 LEU A CA 1
ATOM 733 C C . LEU A 1 93 ? -4.288 -3.999 0.043 1.00 74.44 93 LEU A C 1
ATOM 735 O O . LEU A 1 93 ? -3.380 -3.383 -0.506 1.00 74.44 93 LEU A O 1
ATOM 739 N N . GLY A 1 94 ? -4.343 -4.170 1.367 1.00 85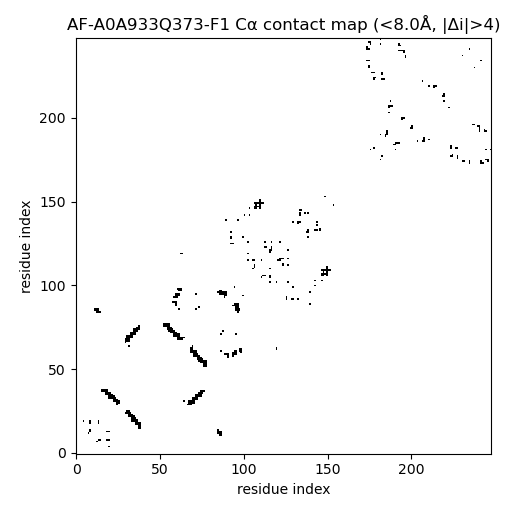.62 94 GLY A N 1
ATOM 740 C CA . GLY A 1 94 ? -3.330 -3.640 2.284 1.00 85.62 94 GLY A CA 1
ATOM 741 C C . GLY A 1 94 ? -3.317 -2.109 2.377 1.00 85.62 94 GLY A C 1
ATOM 742 O O . GLY A 1 94 ? -2.421 -1.537 2.996 1.00 85.62 94 GLY A O 1
ATOM 743 N N . PHE A 1 95 ? -4.303 -1.428 1.787 1.00 91.38 95 PHE A N 1
ATOM 744 C CA . PHE A 1 95 ? -4.440 0.027 1.796 1.00 91.38 95 PHE A CA 1
ATOM 745 C C . PHE A 1 95 ? -5.707 0.457 2.520 1.00 91.38 95 PHE A C 1
ATOM 747 O O . PHE A 1 95 ? -6.742 -0.207 2.452 1.00 91.38 95 PHE A O 1
ATOM 754 N N . THR A 1 96 ? -5.648 1.628 3.150 1.00 92.44 96 THR A N 1
ATOM 755 C CA . THR A 1 96 ? -6.864 2.289 3.628 1.00 92.44 96 THR A CA 1
ATOM 756 C C . THR A 1 96 ? -7.686 2.815 2.449 1.00 92.44 96 THR A C 1
ATOM 758 O O . THR A 1 96 ? -7.136 3.167 1.399 1.00 92.44 96 THR A O 1
ATOM 761 N N . ARG A 1 97 ? -8.992 3.008 2.648 1.00 90.50 97 ARG A N 1
ATOM 762 C CA . ARG A 1 97 ? -9.892 3.627 1.659 1.00 90.50 97 ARG A CA 1
ATOM 763 C C . ARG A 1 97 ? -9.386 4.971 1.130 1.00 90.50 97 ARG A C 1
ATOM 765 O O . ARG A 1 97 ? -9.452 5.212 -0.070 1.00 90.50 97 ARG A O 1
ATOM 772 N N . ALA A 1 98 ? -8.849 5.835 1.991 1.00 91.88 98 ALA A N 1
ATOM 773 C CA . ALA A 1 98 ? -8.295 7.128 1.579 1.00 91.88 98 ALA A CA 1
ATOM 774 C C . ALA A 1 98 ? -7.136 6.986 0.574 1.00 91.88 98 ALA A C 1
ATOM 776 O O . ALA A 1 98 ? -7.135 7.644 -0.465 1.00 91.88 98 ALA A O 1
ATOM 777 N N . LYS A 1 99 ? -6.177 6.088 0.848 1.00 92.56 99 LYS A N 1
ATOM 778 C CA . LYS A 1 99 ? -5.040 5.822 -0.043 1.00 92.56 99 LYS A CA 1
ATOM 779 C C . LYS A 1 99 ? -5.512 5.179 -1.347 1.00 92.56 99 LYS A C 1
ATOM 781 O O . LYS A 1 99 ? -5.084 5.599 -2.415 1.00 92.56 99 LYS A O 1
ATOM 786 N N . ALA A 1 100 ? -6.440 4.226 -1.266 1.00 91.50 100 ALA A N 1
ATOM 787 C CA . ALA A 1 100 ? -7.051 3.590 -2.429 1.00 91.50 100 ALA A CA 1
ATOM 788 C C . ALA A 1 100 ? -7.758 4.606 -3.347 1.00 91.50 100 ALA A C 1
ATOM 790 O O . ALA A 1 100 ? -7.532 4.598 -4.556 1.00 91.50 100 ALA A O 1
ATOM 791 N N . LYS A 1 101 ? -8.543 5.535 -2.781 1.00 90.62 101 LYS A N 1
ATOM 792 C CA . LYS A 1 101 ? -9.168 6.642 -3.528 1.00 90.62 101 LYS A CA 1
ATOM 793 C C . LYS A 1 101 ? -8.131 7.536 -4.207 1.00 90.62 101 LYS A C 1
ATOM 795 O O . LYS A 1 101 ? -8.319 7.896 -5.363 1.00 90.62 101 LYS A O 1
ATOM 800 N N . GLN A 1 102 ? -7.030 7.853 -3.528 1.00 92.00 102 GLN A N 1
ATOM 801 C CA . GLN A 1 102 ? -5.948 8.657 -4.101 1.00 92.00 102 GLN A CA 1
ATOM 802 C C . GLN A 1 102 ? -5.252 7.943 -5.272 1.00 92.00 102 GLN A C 1
ATOM 804 O O . GLN A 1 102 ? -5.034 8.553 -6.316 1.00 92.00 102 GLN A O 1
ATOM 809 N N . ILE A 1 103 ? -4.936 6.651 -5.121 1.00 91.94 103 ILE A N 1
ATOM 810 C CA . ILE A 1 103 ? -4.359 5.832 -6.198 1.00 91.94 103 ILE A CA 1
ATOM 811 C C . ILE A 1 103 ? -5.316 5.801 -7.394 1.00 91.94 103 ILE A C 1
ATOM 813 O O . ILE A 1 103 ? -4.906 6.061 -8.523 1.00 91.94 103 ILE A O 1
ATOM 817 N N . PHE A 1 104 ? -6.596 5.522 -7.142 1.00 90.56 104 PHE A N 1
ATOM 818 C CA . PHE A 1 104 ? -7.616 5.460 -8.181 1.00 90.56 104 PHE A CA 1
ATOM 819 C C . PHE A 1 104 ? -7.782 6.791 -8.923 1.00 90.56 104 PHE A C 1
ATOM 821 O O . PHE A 1 104 ? -7.835 6.787 -10.150 1.00 90.56 104 PHE A O 1
ATOM 828 N N . ALA A 1 105 ? -7.804 7.921 -8.209 1.00 90.25 105 ALA A N 1
ATOM 829 C CA . ALA A 1 105 ? -7.896 9.250 -8.809 1.00 90.25 105 ALA A CA 1
ATOM 830 C C . ALA A 1 105 ? -6.747 9.500 -9.799 1.00 90.25 105 ALA A C 1
ATOM 832 O O . ALA A 1 105 ? -6.999 9.782 -10.968 1.00 90.25 105 ALA A O 1
ATOM 833 N N . LEU A 1 106 ? -5.498 9.256 -9.386 1.00 87.56 106 LEU A N 1
ATOM 834 C CA . LEU A 1 106 ? -4.327 9.416 -10.258 1.00 87.56 106 LEU A CA 1
ATOM 835 C C . LEU A 1 106 ? -4.370 8.472 -11.469 1.00 87.56 106 LEU A C 1
ATOM 837 O O . LEU A 1 106 ? -4.023 8.866 -12.583 1.00 87.56 106 LEU A O 1
ATOM 841 N N . MET A 1 107 ? -4.829 7.231 -11.279 1.00 86.56 107 MET A N 1
ATOM 842 C CA . MET A 1 107 ? -5.036 6.303 -12.395 1.00 86.56 107 MET A CA 1
ATOM 843 C C . MET A 1 107 ? -6.099 6.827 -13.366 1.00 86.56 107 MET A C 1
ATOM 845 O O . MET A 1 107 ? -5.910 6.744 -14.577 1.00 86.56 107 MET A O 1
ATOM 849 N N . SER A 1 108 ? -7.203 7.372 -12.849 1.00 84.94 108 SER A N 1
ATOM 850 C CA . SER A 1 108 ? -8.300 7.914 -13.656 1.00 84.94 108 SER A CA 1
ATOM 851 C C . SER A 1 108 ? -7.924 9.202 -14.395 1.00 84.94 108 SER A C 1
ATOM 853 O O . SER A 1 108 ? -8.445 9.461 -15.476 1.00 84.94 108 SER A O 1
ATOM 855 N N . GLU A 1 109 ? -6.963 9.958 -13.865 1.00 86.62 109 GLU A N 1
ATOM 856 C CA . GLU A 1 109 ? -6.352 11.121 -14.516 1.00 86.62 109 GLU A CA 1
ATOM 857 C C . GLU A 1 109 ? -5.303 10.720 -15.570 1.00 86.62 109 GLU A C 1
ATOM 859 O O . GLU A 1 109 ? -4.825 11.554 -16.338 1.00 86.62 109 GLU A O 1
ATOM 864 N N . GLY A 1 110 ? -4.970 9.429 -15.658 1.00 78.00 110 GLY A N 1
ATOM 865 C CA . GLY A 1 110 ? -4.044 8.882 -16.644 1.00 78.00 110 GLY A CA 1
ATOM 866 C C . GLY A 1 110 ? -2.567 8.998 -16.266 1.00 78.00 110 GLY A C 1
ATOM 867 O O . GLY A 1 110 ? -1.713 8.825 -17.138 1.00 78.00 110 GLY A O 1
ATOM 868 N N . VAL A 1 111 ? -2.256 9.251 -14.992 1.00 80.06 111 VAL A N 1
ATOM 869 C CA .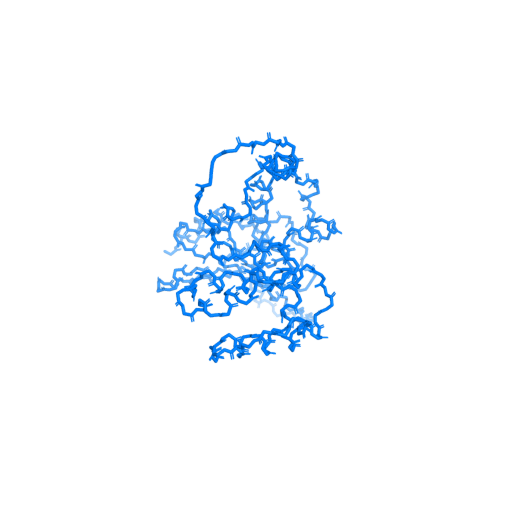 VAL A 1 111 ? -0.883 9.237 -14.473 1.00 80.06 111 VAL A CA 1
ATOM 870 C C . VAL A 1 111 ? -0.278 7.840 -14.658 1.00 80.06 111 VAL A C 1
ATOM 872 O O . VAL A 1 111 ? -0.937 6.819 -14.443 1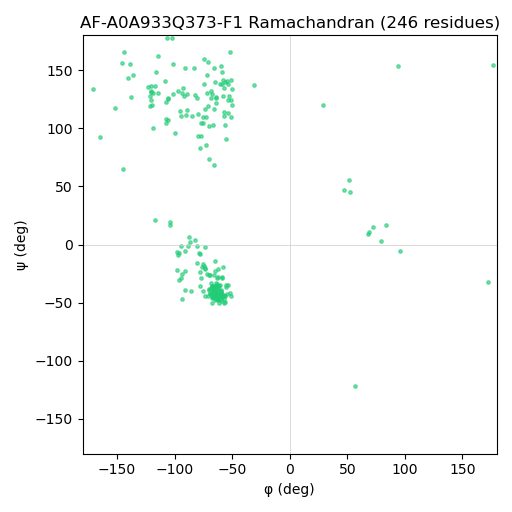.00 80.06 111 VAL A O 1
ATOM 875 N N . SER A 1 112 ? 0.989 7.776 -15.077 1.00 80.62 112 SER A N 1
ATOM 876 C CA . SER A 1 112 ? 1.686 6.501 -15.270 1.00 80.62 112 SER A CA 1
ATOM 877 C C . SER A 1 112 ? 1.874 5.758 -13.942 1.00 80.62 112 SER A C 1
ATOM 879 O O . SER A 1 112 ? 2.007 6.372 -12.886 1.00 80.62 112 SER A O 1
ATOM 881 N N . TYR A 1 113 ? 1.945 4.423 -13.973 1.00 81.56 113 TYR A N 1
ATOM 882 C CA . TYR A 1 113 ? 2.153 3.632 -12.749 1.00 81.56 113 TYR A CA 1
ATOM 883 C C . TYR A 1 113 ? 3.468 3.948 -12.046 1.00 81.56 113 TYR A C 1
ATOM 885 O O . TYR A 1 113 ? 3.514 3.965 -10.820 1.00 81.56 113 TYR A O 1
ATOM 893 N N . GLU A 1 114 ? 4.518 4.240 -12.809 1.00 79.06 114 GLU A N 1
ATOM 894 C CA . GLU A 1 114 ? 5.789 4.705 -12.259 1.00 79.06 114 GLU A CA 1
A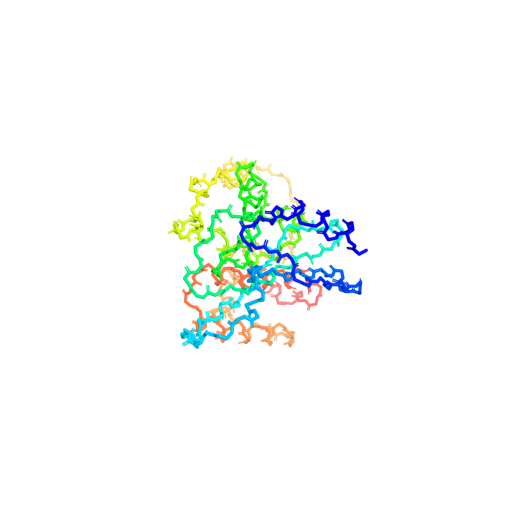TOM 895 C C . GLU A 1 114 ? 5.629 6.053 -11.549 1.00 79.06 114 GLU A C 1
ATOM 897 O O . GLU A 1 114 ? 6.051 6.191 -10.403 1.00 79.06 114 GLU A O 1
ATOM 902 N N . GLY A 1 115 ? 4.915 7.000 -12.170 1.00 78.44 115 GLY A N 1
ATOM 903 C CA . GLY A 1 115 ? 4.582 8.282 -11.556 1.00 78.44 115 GLY A CA 1
ATOM 904 C C . GLY A 1 115 ? 3.773 8.121 -10.269 1.00 78.44 115 GLY A C 1
ATOM 905 O O . GLY A 1 115 ? 4.069 8.775 -9.276 1.00 78.44 115 GLY A O 1
ATOM 906 N N . ILE A 1 116 ? 2.807 7.199 -10.238 1.00 85.44 116 ILE A N 1
ATOM 907 C CA . ILE A 1 116 ? 2.023 6.899 -9.030 1.00 85.44 116 ILE A CA 1
ATOM 908 C C . ILE A 1 116 ? 2.904 6.291 -7.933 1.00 85.44 116 ILE A C 1
ATOM 910 O O . ILE A 1 116 ? 2.807 6.716 -6.781 1.00 85.44 116 ILE A O 1
ATOM 914 N N . CYS A 1 117 ? 3.775 5.333 -8.269 1.00 85.50 117 CYS A N 1
ATOM 915 C CA . CYS A 1 117 ? 4.709 4.738 -7.308 1.00 85.50 117 CYS A CA 1
ATOM 916 C C . CYS A 1 117 ? 5.619 5.805 -6.695 1.00 85.50 117 CYS A C 1
ATOM 918 O O . CYS A 1 117 ? 5.800 5.816 -5.482 1.00 85.50 117 CYS A O 1
ATOM 920 N N . MET A 1 118 ? 6.139 6.723 -7.516 1.00 82.75 118 MET A N 1
ATOM 921 C CA . MET A 1 118 ? 6.984 7.825 -7.059 1.00 82.75 118 MET A CA 1
ATOM 922 C C . MET A 1 118 ? 6.221 8.841 -6.201 1.00 82.75 118 MET A C 1
ATOM 924 O O . MET A 1 118 ? 6.676 9.186 -5.116 1.00 82.75 118 MET A O 1
ATOM 928 N N . LEU A 1 119 ? 5.064 9.321 -6.667 1.00 87.94 119 LEU A N 1
ATOM 929 C CA . LEU A 1 119 ? 4.290 10.367 -5.988 1.00 87.94 119 LEU A CA 1
ATOM 930 C C . LEU A 1 119 ? 3.719 9.896 -4.652 1.00 87.94 119 LEU A C 1
ATOM 932 O O . LEU A 1 119 ? 3.650 10.664 -3.694 1.00 87.94 119 LEU A O 1
ATOM 936 N N . LEU A 1 120 ? 3.266 8.643 -4.595 1.00 90.12 120 LEU A N 1
ATOM 937 C CA . LEU A 1 120 ? 2.619 8.091 -3.408 1.00 90.12 120 LEU A CA 1
ATOM 938 C C . LEU A 1 120 ? 3.551 7.261 -2.535 1.00 90.12 120 LEU A C 1
ATOM 940 O O . LEU A 1 120 ? 3.124 6.850 -1.448 1.00 90.12 120 LEU A O 1
ATOM 944 N N . ASP A 1 121 ? 4.778 7.031 -2.997 1.00 88.62 121 ASP A N 1
ATOM 945 C CA . ASP A 1 121 ? 5.775 6.181 -2.357 1.00 88.62 121 ASP A CA 1
ATOM 946 C C . ASP A 1 121 ? 5.195 4.796 -2.027 1.00 88.62 121 ASP A C 1
ATOM 948 O O . ASP A 1 121 ? 5.083 4.368 -0.872 1.00 88.62 121 ASP A O 1
ATOM 952 N N . VAL A 1 122 ? 4.670 4.161 -3.079 1.00 87.38 122 VAL A N 1
ATOM 953 C CA . VAL A 1 122 ? 4.003 2.856 -3.031 1.00 87.38 122 VAL A CA 1
ATOM 954 C C . VAL A 1 122 ? 4.831 1.849 -3.828 1.00 87.38 122 VAL A C 1
ATOM 956 O O . VAL A 1 122 ? 5.159 2.124 -4.986 1.00 87.38 122 VAL A O 1
ATOM 959 N N . PRO A 1 123 ? 5.139 0.666 -3.265 1.00 83.38 123 PRO A N 1
ATOM 960 C CA . PRO A 1 123 ? 5.795 -0.394 -4.014 1.00 83.38 123 PRO A CA 1
ATOM 961 C C . PRO A 1 123 ? 4.963 -0.819 -5.226 1.00 83.38 123 PRO A C 1
ATOM 963 O O . PRO A 1 123 ? 3.752 -1.025 -5.127 1.00 83.38 123 PRO A O 1
ATOM 966 N N . PHE A 1 124 ? 5.624 -1.042 -6.363 1.00 79.06 124 PHE A N 1
ATOM 967 C CA . PHE A 1 124 ? 4.948 -1.424 -7.607 1.00 79.06 124 PHE A CA 1
ATOM 968 C C . PHE A 1 124 ? 4.071 -2.680 -7.458 1.00 79.06 124 PHE A C 1
ATOM 970 O O . PHE A 1 124 ? 2.994 -2.755 -8.043 1.00 79.06 124 PHE A O 1
ATOM 977 N N . ASN A 1 125 ? 4.499 -3.640 -6.630 1.00 81.25 125 ASN A N 1
ATOM 978 C CA . ASN A 1 125 ? 3.737 -4.854 -6.326 1.00 81.25 125 ASN A CA 1
ATOM 979 C C . ASN A 1 125 ? 2.345 -4.542 -5.756 1.00 81.25 125 ASN A C 1
ATOM 981 O O . ASN A 1 125 ? 1.354 -5.136 -6.169 1.00 81.25 125 ASN A O 1
ATOM 985 N N . ASP A 1 126 ? 2.259 -3.588 -4.832 1.00 85.25 126 ASP A N 1
ATOM 986 C CA . ASP A 1 126 ? 1.002 -3.272 -4.160 1.00 85.25 126 ASP A CA 1
ATOM 987 C C . ASP A 1 126 ? 0.096 -2.420 -5.056 1.00 85.25 126 ASP A C 1
ATOM 989 O O . ASP A 1 126 ? -1.112 -2.654 -5.109 1.00 85.25 126 ASP A O 1
ATOM 993 N N . LEU A 1 127 ? 0.677 -1.516 -5.860 1.00 86.19 127 LEU A N 1
ATOM 994 C CA . LEU A 1 127 ? -0.061 -0.808 -6.913 1.00 86.19 127 LEU A CA 1
ATOM 995 C C . LEU A 1 127 ? -0.659 -1.784 -7.940 1.00 86.19 127 LEU A C 1
ATOM 997 O O . LEU A 1 127 ? -1.790 -1.601 -8.394 1.00 86.19 127 LEU A O 1
ATOM 1001 N N . TRP A 1 128 ? 0.078 -2.836 -8.297 1.00 81.44 128 TRP A N 1
ATOM 1002 C CA . TRP A 1 128 ? -0.389 -3.834 -9.253 1.00 81.44 128 TRP A CA 1
ATOM 1003 C C . TRP A 1 128 ? -1.497 -4.723 -8.677 1.00 81.44 128 TRP A C 1
ATOM 1005 O O . TRP A 1 128 ? -2.523 -4.897 -9.330 1.00 81.44 128 TRP A O 1
ATOM 1015 N N . LYS A 1 129 ? -1.360 -5.204 -7.431 1.00 83.62 129 LYS A N 1
ATOM 1016 C CA . LYS A 1 129 ? -2.446 -5.910 -6.719 1.00 83.62 129 LYS A CA 1
ATOM 1017 C C . LYS A 1 129 ? -3.721 -5.072 -6.667 1.00 83.62 129 LYS A C 1
ATOM 1019 O O . LYS A 1 129 ? -4.810 -5.586 -6.910 1.00 83.62 129 LYS A O 1
ATOM 1024 N N . PHE A 1 130 ? -3.576 -3.776 -6.391 1.00 85.31 130 PHE A N 1
ATOM 1025 C CA . PHE A 1 130 ? -4.691 -2.838 -6.381 1.00 85.31 130 PHE A CA 1
ATOM 1026 C C . PHE A 1 130 ? -5.363 -2.723 -7.752 1.00 85.31 130 PHE A C 1
ATOM 1028 O O . PHE A 1 130 ? -6.581 -2.861 -7.858 1.00 85.31 130 PHE A O 1
ATOM 1035 N N . LYS A 1 131 ? -4.577 -2.546 -8.818 1.00 84.94 131 LYS A N 1
ATOM 1036 C CA . LYS A 1 131 ? -5.089 -2.540 -10.191 1.00 84.94 131 LYS A CA 1
ATOM 1037 C C . LYS A 1 131 ? -5.824 -3.836 -10.539 1.00 84.94 131 LYS A C 1
ATOM 1039 O O . LYS A 1 131 ? -6.916 -3.781 -11.093 1.00 84.94 131 LYS A O 1
ATOM 1044 N N . PHE A 1 132 ? -5.241 -4.984 -10.213 1.00 81.75 132 PHE A N 1
ATOM 1045 C CA . PHE A 1 132 ? -5.839 -6.283 -10.499 1.00 81.75 132 PHE A CA 1
ATOM 1046 C C . PHE A 1 132 ? -7.184 -6.459 -9.784 1.00 81.75 132 PHE A C 1
ATOM 1048 O O . PHE A 1 132 ? -8.157 -6.911 -10.384 1.00 81.75 132 PHE A O 1
ATOM 1055 N N . ALA A 1 133 ? -7.275 -6.045 -8.519 1.00 80.12 133 ALA A N 1
ATOM 1056 C CA . ALA A 1 133 ? -8.527 -6.060 -7.768 1.00 80.12 133 ALA A CA 1
ATOM 1057 C C . ALA A 1 133 ? -9.599 -5.132 -8.371 1.00 80.12 133 ALA A C 1
ATOM 1059 O O . ALA A 1 133 ? -10.780 -5.474 -8.366 1.00 80.12 133 ALA A O 1
ATOM 1060 N N . LEU A 1 134 ? -9.202 -3.975 -8.916 1.00 79.50 134 LEU A N 1
ATOM 1061 C CA . LEU A 1 134 ? -10.113 -3.091 -9.653 1.00 79.50 134 LEU A CA 1
ATOM 1062 C C . LEU A 1 134 ? -10.621 -3.752 -10.937 1.00 79.50 134 LEU A C 1
ATOM 1064 O O . LEU A 1 134 ? -11.823 -3.753 -11.190 1.00 79.50 134 LEU A O 1
ATOM 1068 N N . ASP A 1 135 ? -9.718 -4.336 -11.725 1.00 77.19 135 ASP A N 1
ATOM 1069 C CA . ASP A 1 135 ? -10.049 -4.948 -13.015 1.00 77.19 135 ASP A CA 1
ATOM 1070 C C . ASP A 1 135 ? -10.903 -6.222 -12.850 1.00 77.19 135 ASP A C 1
ATOM 1072 O O . ASP A 1 135 ? -11.787 -6.487 -13.663 1.00 77.19 135 ASP A O 1
ATOM 1076 N N . SER A 1 136 ? -10.687 -6.982 -11.773 1.00 75.31 136 SER A N 1
ATOM 1077 C CA . SER A 1 136 ? -11.476 -8.172 -11.415 1.00 75.31 136 SER A CA 1
ATOM 1078 C C . SER A 1 136 ? -12.803 -7.853 -10.715 1.00 75.31 136 SER A C 1
ATOM 1080 O O . SER A 1 136 ? -13.561 -8.767 -10.391 1.00 75.31 136 SER A O 1
ATOM 1082 N N . GLY A 1 137 ? -13.102 -6.571 -10.470 1.00 69.00 137 GLY A N 1
ATOM 1083 C CA . GLY A 1 137 ? -14.316 -6.143 -9.773 1.00 69.00 137 GLY A CA 1
ATOM 1084 C C . GLY A 1 137 ? -14.344 -6.507 -8.285 1.00 69.00 137 GLY A C 1
ATOM 1085 O O . GLY A 1 137 ? -15.381 -6.361 -7.644 1.00 69.00 137 GLY A O 1
ATOM 1086 N N . SER A 1 138 ? -13.222 -6.960 -7.716 1.00 64.50 138 SER A N 1
ATOM 1087 C CA . SER A 1 138 ? -13.104 -7.308 -6.297 1.00 64.50 138 SER A CA 1
ATOM 1088 C C . SER A 1 138 ? -12.720 -6.118 -5.410 1.00 64.50 138 SER A C 1
ATOM 1090 O O . SER A 1 138 ? -12.399 -6.316 -4.239 1.00 64.50 138 SER A O 1
ATOM 1092 N N . ALA A 1 139 ? -12.660 -4.909 -5.968 1.00 64.19 139 ALA A N 1
ATOM 1093 C CA . ALA A 1 139 ? -12.277 -3.702 -5.251 1.00 64.19 139 ALA A CA 1
ATOM 1094 C C . ALA A 1 139 ? -13.380 -3.186 -4.317 1.00 64.19 139 ALA A C 1
ATOM 1096 O O . ALA A 1 139 ? -14.567 -3.477 -4.472 1.00 64.19 139 ALA A O 1
ATOM 1097 N N . THR A 1 140 ? -12.962 -2.372 -3.348 1.00 62.91 140 THR A N 1
ATOM 1098 C CA . THR A 1 140 ? -13.818 -1.789 -2.315 1.00 62.91 140 THR A CA 1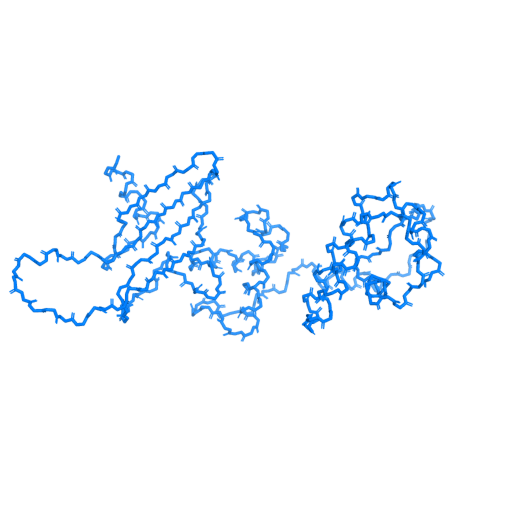
ATOM 1099 C C . THR A 1 140 ? -15.023 -1.031 -2.912 1.00 62.91 140 THR A C 1
ATOM 1101 O O . THR A 1 140 ? -14.861 -0.311 -3.908 1.00 62.91 140 THR A O 1
ATOM 1104 N N . PRO A 1 141 ? -16.223 -1.125 -2.298 1.00 56.12 141 PRO A N 1
ATOM 1105 C CA . PRO A 1 141 ? -17.392 -0.336 -2.690 1.00 56.12 141 PRO A CA 1
ATOM 1106 C C . PRO A 1 141 ? -17.053 1.160 -2.800 1.00 56.12 141 PRO A C 1
ATOM 1108 O O . PRO A 1 141 ? -16.357 1.709 -1.946 1.00 56.12 141 PRO A O 1
ATOM 1111 N N . GLY A 1 142 ? -17.497 1.806 -3.884 1.00 57.47 142 GLY A N 1
ATOM 1112 C CA . GLY A 1 142 ? -17.212 3.219 -4.176 1.00 57.47 142 GLY A CA 1
ATOM 1113 C C . GLY A 1 142 ? -16.021 3.489 -5.111 1.00 57.47 142 GLY A C 1
ATOM 1114 O O . GLY A 1 142 ? -15.831 4.633 -5.513 1.00 57.47 142 GLY A O 1
ATOM 1115 N N . LEU A 1 143 ? -15.255 2.465 -5.506 1.00 61.53 143 LEU A N 1
ATOM 1116 C CA . LEU A 1 143 ? -14.224 2.545 -6.563 1.00 61.53 143 LEU A CA 1
ATOM 1117 C C . LEU A 1 143 ? -14.680 1.896 -7.883 1.00 61.53 143 LEU A C 1
ATOM 1119 O O . LEU A 1 143 ? -13.869 1.531 -8.733 1.00 61.53 143 LEU A O 1
ATOM 1123 N N . GLN A 1 144 ? -15.993 1.730 -8.050 1.00 53.28 144 GLN A N 1
ATOM 1124 C CA . GLN A 1 144 ? -16.591 1.133 -9.239 1.00 53.28 144 GLN A CA 1
ATOM 1125 C C . GLN A 1 144 ? -16.596 2.154 -10.380 1.00 53.28 144 GLN A C 1
ATOM 1127 O O . GLN A 1 144 ? -17.494 2.978 -10.519 1.00 53.28 144 GLN A O 1
ATOM 1132 N N . GLY A 1 145 ? -15.549 2.100 -11.190 1.00 52.16 145 GLY A N 1
ATOM 1133 C CA . GLY A 1 145 ? -15.406 2.858 -12.420 1.00 52.16 145 GLY A CA 1
ATOM 1134 C C . GLY A 1 145 ? -14.178 2.343 -13.147 1.00 52.16 145 GLY A C 1
ATOM 1135 O O . GLY A 1 145 ? -13.140 2.125 -12.528 1.00 52.16 145 GLY A O 1
ATOM 1136 N N . LYS A 1 146 ? -14.278 2.098 -14.454 1.00 47.19 146 LYS A N 1
ATOM 1137 C CA . LYS A 1 146 ? -13.108 1.687 -15.231 1.00 47.19 146 LYS A CA 1
ATOM 1138 C C . LYS A 1 146 ? -12.136 2.873 -15.236 1.00 47.19 146 LYS A C 1
ATOM 1140 O O . LYS A 1 146 ? -12.526 3.926 -15.747 1.00 47.19 146 LYS A O 1
ATOM 1145 N N . PRO A 1 147 ? -10.920 2.759 -14.668 1.00 53.09 147 PRO A N 1
ATOM 1146 C CA . PRO A 1 147 ? -9.965 3.854 -14.732 1.00 53.09 147 PRO A CA 1
ATOM 1147 C C . PRO A 1 147 ? -9.742 4.193 -16.205 1.00 53.09 147 PRO A C 1
ATOM 1149 O O . PRO A 1 147 ? -9.616 3.290 -17.044 1.00 53.09 147 PRO A O 1
ATOM 1152 N N . ALA A 1 148 ? -9.759 5.487 -16.535 1.00 43.38 148 ALA A N 1
ATOM 1153 C CA . ALA A 1 148 ? -9.473 5.926 -17.889 1.00 43.38 148 ALA A CA 1
ATOM 1154 C C . ALA A 1 148 ? -8.130 5.319 -18.299 1.00 43.38 148 ALA A C 1
ATOM 1156 O O . ALA A 1 148 ? -7.146 5.393 -17.561 1.00 43.38 148 ALA A O 1
ATOM 1157 N N . ARG A 1 149 ? -8.104 4.646 -19.454 1.00 46.94 149 ARG A N 1
ATOM 1158 C CA . ARG A 1 149 ? -6.868 4.067 -19.982 1.00 46.94 149 ARG A CA 1
ATOM 1159 C C . ARG A 1 149 ? -5.846 5.208 -20.025 1.00 46.94 149 ARG A C 1
ATOM 1161 O O . ARG A 1 149 ? -6.177 6.237 -20.620 1.00 46.94 149 ARG A O 1
ATOM 1168 N N . PRO A 1 150 ? -4.666 5.074 -19.394 1.00 43.59 150 PRO A N 1
ATOM 1169 C CA . PRO A 1 150 ? -3.710 6.167 -19.318 1.00 43.59 150 PRO A CA 1
ATOM 1170 C C . PRO A 1 150 ? -3.476 6.710 -20.723 1.00 43.59 150 PRO A C 1
ATOM 1172 O O . PRO A 1 150 ? -3.191 5.953 -21.663 1.00 43.59 150 PRO A O 1
ATOM 1175 N N . ARG A 1 151 ? -3.704 8.019 -20.862 1.00 41.75 151 ARG A N 1
ATOM 1176 C CA . ARG A 1 151 ? -3.669 8.782 -22.111 1.00 41.75 151 ARG A CA 1
ATOM 1177 C C . ARG A 1 151 ? -2.206 8.865 -22.559 1.00 41.75 151 ARG A C 1
ATOM 1179 O O . ARG A 1 151 ? -1.532 9.861 -22.363 1.00 41.75 151 ARG A O 1
ATOM 1186 N N . GLY A 1 152 ? -1.687 7.745 -23.049 1.00 41.62 152 GLY A N 1
ATOM 1187 C CA . GLY A 1 152 ? -0.265 7.553 -23.321 1.00 41.62 152 GLY A CA 1
ATOM 1188 C C . GLY A 1 152 ? 0.098 6.118 -23.691 1.00 41.62 152 GLY A C 1
ATOM 1189 O O . GLY A 1 152 ? 0.942 5.927 -24.556 1.00 41.62 152 GLY A O 1
ATOM 1190 N N . GLN A 1 153 ? -0.595 5.103 -23.157 1.00 43.41 153 GLN A N 1
ATOM 1191 C CA . GLN A 1 153 ? -0.295 3.709 -23.523 1.00 43.41 153 GLN A CA 1
ATOM 1192 C C . GLN A 1 153 ? -0.788 3.375 -24.939 1.00 43.41 153 GLN A C 1
ATOM 1194 O O . GLN A 1 153 ? -0.030 2.859 -25.743 1.00 43.41 153 GLN A O 1
ATOM 1199 N N . GLY A 1 154 ? -2.009 3.776 -25.313 1.00 35.38 154 GLY A N 1
ATOM 1200 C CA . GLY A 1 154 ? -2.545 3.481 -26.653 1.00 35.38 154 GLY A CA 1
ATOM 1201 C C . GLY A 1 154 ? -1.941 4.304 -27.801 1.00 35.38 154 GLY A C 1
ATOM 1202 O O . GLY A 1 154 ? -2.060 3.898 -28.953 1.00 35.38 154 GLY A O 1
ATOM 1203 N N . ALA A 1 155 ? -1.318 5.450 -27.506 1.00 36.62 155 ALA A N 1
ATOM 1204 C CA . ALA A 1 155 ? -0.660 6.291 -28.507 1.00 36.62 155 ALA A CA 1
ATOM 1205 C C . ALA A 1 155 ? 0.818 5.916 -28.673 1.00 36.62 155 ALA A C 1
ATOM 1207 O O . ALA A 1 155 ? 1.276 5.841 -29.804 1.00 36.62 155 ALA A O 1
ATOM 1208 N N . ALA A 1 156 ? 1.534 5.591 -27.589 1.00 38.12 156 ALA A N 1
ATOM 1209 C CA . ALA A 1 156 ? 2.904 5.082 -27.679 1.00 38.12 156 ALA A CA 1
ATOM 1210 C C . ALA A 1 156 ? 2.958 3.696 -28.352 1.00 38.12 156 ALA A C 1
ATOM 1212 O O . ALA A 1 156 ? 3.822 3.452 -29.185 1.00 38.12 156 ALA A O 1
ATOM 1213 N N . GLU A 1 157 ? 1.981 2.827 -28.076 1.00 35.38 157 GLU A N 1
ATOM 1214 C CA . GLU A 1 157 ? 1.910 1.462 -28.621 1.00 35.38 157 GLU A CA 1
ATOM 1215 C C . GLU A 1 157 ? 1.407 1.423 -30.084 1.00 35.38 157 GLU A C 1
ATOM 1217 O O . GLU A 1 157 ? 1.746 0.511 -30.831 1.00 35.38 157 GLU A O 1
ATOM 1222 N N . ARG A 1 158 ? 0.651 2.440 -30.543 1.00 31.12 158 ARG A N 1
ATOM 1223 C CA . ARG A 1 158 ? 0.229 2.577 -31.958 1.00 31.12 158 ARG A CA 1
ATOM 1224 C C . ARG A 1 158 ? 1.146 3.457 -32.805 1.00 31.12 158 ARG A C 1
ATOM 1226 O O . ARG A 1 158 ? 1.246 3.212 -34.002 1.00 31.12 158 ARG A O 1
ATOM 1233 N N . ALA A 1 159 ? 1.833 4.440 -32.221 1.00 36.97 159 ALA A N 1
ATOM 1234 C CA . ALA A 1 159 ? 2.828 5.238 -32.940 1.00 36.97 159 ALA A CA 1
ATOM 1235 C C . ALA A 1 159 ? 4.086 4.420 -33.281 1.00 36.97 159 ALA A C 1
ATOM 1237 O O . ALA A 1 159 ? 4.720 4.694 -34.294 1.00 36.97 159 ALA A O 1
ATOM 1238 N N . LEU A 1 160 ? 4.398 3.372 -32.506 1.00 40.44 160 LEU A N 1
ATOM 1239 C CA . LEU A 1 160 ? 5.484 2.438 -32.827 1.00 40.44 160 LEU A CA 1
ATOM 1240 C C . LEU A 1 160 ? 5.143 1.460 -33.968 1.00 40.44 160 LEU A C 1
ATOM 1242 O O . LEU A 1 160 ? 6.045 0.884 -34.566 1.00 40.44 160 LEU A O 1
ATOM 1246 N N . ALA A 1 161 ? 3.858 1.276 -34.290 1.00 40.28 161 ALA A N 1
ATOM 1247 C CA . ALA A 1 161 ? 3.404 0.338 -35.320 1.00 40.28 161 ALA A CA 1
ATOM 1248 C C . ALA A 1 161 ? 3.169 0.991 -36.698 1.00 40.28 161 ALA A C 1
ATOM 1250 O O . ALA A 1 161 ? 2.902 0.285 -37.668 1.00 40.28 161 ALA A O 1
ATOM 1251 N N . ALA A 1 162 ? 3.239 2.324 -36.806 1.00 34.84 162 ALA A N 1
ATOM 1252 C CA . ALA A 1 162 ? 2.841 3.039 -38.019 1.00 34.84 162 ALA A CA 1
ATOM 1253 C C . ALA A 1 162 ? 3.709 4.275 -38.311 1.00 34.84 162 ALA A C 1
ATOM 1255 O O . ALA A 1 162 ? 3.219 5.400 -38.335 1.00 34.84 162 ALA A O 1
ATOM 1256 N N . ALA A 1 163 ? 4.997 4.070 -38.586 1.00 31.53 163 ALA A N 1
ATOM 1257 C CA . ALA A 1 163 ? 5.786 5.017 -39.373 1.00 31.53 163 ALA A CA 1
ATOM 1258 C C . ALA A 1 163 ? 6.915 4.275 -40.110 1.00 31.53 163 ALA A C 1
ATOM 1260 O O . ALA A 1 163 ? 7.795 3.720 -39.452 1.00 31.53 163 ALA A O 1
ATOM 1261 N N . PRO A 1 164 ? 6.956 4.268 -41.456 1.00 45.03 164 PRO A N 1
ATOM 1262 C CA . PRO A 1 164 ? 8.170 3.907 -42.164 1.00 45.03 164 PRO A CA 1
ATOM 1263 C C . PRO A 1 164 ? 9.071 5.146 -42.151 1.00 45.03 164 PRO A C 1
ATOM 1265 O O . PRO A 1 164 ? 8.931 6.027 -42.995 1.00 45.03 164 PRO A O 1
ATOM 1268 N N . SER A 1 165 ? 9.970 5.252 -41.170 1.00 36.81 165 SER A N 1
ATOM 1269 C CA . SER A 1 165 ? 10.996 6.299 -41.176 1.00 36.81 165 SER A CA 1
ATOM 1270 C C . SER A 1 165 ? 12.345 5.698 -41.535 1.00 36.81 165 SER A C 1
ATOM 1272 O O . SER A 1 165 ? 12.961 4.959 -40.769 1.00 36.81 165 SER A O 1
ATOM 1274 N N . ARG A 1 166 ? 12.782 6.006 -42.754 1.00 41.47 166 ARG A N 1
ATOM 1275 C CA . ARG A 1 166 ? 14.127 5.744 -43.250 1.00 41.47 166 ARG A CA 1
ATOM 1276 C C . ARG A 1 166 ? 15.055 6.868 -42.765 1.00 41.47 166 ARG A C 1
ATOM 1278 O O . ARG A 1 166 ? 14.792 8.024 -43.078 1.00 41.47 166 ARG A O 1
ATOM 1285 N N . ALA A 1 167 ? 16.171 6.453 -42.149 1.00 33.97 167 ALA A N 1
ATOM 1286 C CA . ALA A 1 167 ? 17.424 7.171 -41.820 1.00 33.97 167 ALA A CA 1
ATOM 1287 C C . ALA A 1 167 ? 17.552 7.818 -40.418 1.00 33.97 167 ALA A C 1
ATOM 1289 O O . ALA A 1 167 ? 16.546 8.262 -39.871 1.00 33.97 167 ALA A O 1
ATOM 1290 N N . PRO A 1 168 ? 18.784 7.995 -39.875 1.00 37.97 168 PRO A N 1
ATOM 1291 C CA . PRO A 1 168 ? 20.077 7.346 -40.154 1.00 37.97 168 PRO A CA 1
ATOM 1292 C C . PRO A 1 168 ? 20.592 6.512 -38.951 1.00 37.97 168 PRO A C 1
ATOM 1294 O O . PRO A 1 168 ? 20.140 6.662 -37.821 1.00 37.97 168 PRO A O 1
ATOM 1297 N N . ALA A 1 169 ? 21.539 5.607 -39.197 1.00 45.38 169 ALA A N 1
ATOM 1298 C CA . ALA A 1 169 ? 22.115 4.711 -38.193 1.00 45.38 169 ALA A CA 1
ATOM 1299 C C . ALA A 1 169 ? 22.894 5.450 -37.080 1.00 45.38 169 ALA A C 1
ATOM 1301 O O . ALA A 1 169 ? 23.822 6.189 -37.404 1.00 45.38 169 ALA A O 1
ATOM 1302 N N . ALA A 1 170 ? 22.546 5.202 -35.803 1.00 30.34 170 ALA A N 1
ATOM 1303 C CA . ALA A 1 170 ? 23.407 5.283 -34.602 1.00 30.34 170 ALA A CA 1
ATOM 1304 C C . ALA A 1 170 ? 22.610 4.997 -33.300 1.00 30.34 170 ALA A C 1
ATOM 1306 O O . ALA A 1 170 ? 21.451 5.399 -33.217 1.00 30.34 170 ALA A O 1
ATOM 1307 N N . PRO A 1 171 ? 23.254 4.521 -32.214 1.00 36.22 171 PRO A N 1
ATOM 1308 C CA . PRO A 1 171 ? 24.011 3.282 -32.054 1.00 36.22 171 PRO A CA 1
ATOM 1309 C C . PRO A 1 171 ? 23.092 2.139 -31.564 1.00 36.22 171 PRO A C 1
ATOM 1311 O O . PRO A 1 171 ? 22.101 2.363 -30.869 1.00 36.22 171 PRO A O 1
ATOM 1314 N N . GLU A 1 172 ? 23.425 0.900 -31.907 1.00 38.91 172 GLU A N 1
ATOM 1315 C CA . GLU A 1 172 ? 22.744 -0.296 -31.400 1.00 38.91 172 GLU A CA 1
ATOM 1316 C C . GLU A 1 172 ? 22.798 -0.309 -29.866 1.00 38.91 172 GLU A C 1
ATOM 1318 O O . GLU A 1 172 ? 23.866 -0.449 -29.268 1.00 38.91 172 GLU A O 1
ATOM 1323 N N . THR A 1 173 ? 21.654 -0.113 -29.208 1.00 45.88 173 THR A N 1
ATOM 1324 C CA . THR A 1 173 ? 21.573 -0.300 -27.757 1.00 45.88 173 THR A CA 1
ATOM 1325 C C . THR A 1 173 ? 21.845 -1.776 -27.483 1.00 45.88 173 THR A C 1
ATOM 1327 O O . THR A 1 173 ? 21.245 -2.649 -28.104 1.00 45.88 173 THR A O 1
ATOM 1330 N N . ALA A 1 174 ? 22.794 -2.061 -26.596 1.00 60.31 174 ALA A N 1
ATOM 1331 C CA . ALA A 1 174 ? 23.392 -3.383 -26.439 1.00 60.31 174 ALA A CA 1
ATOM 1332 C C . ALA A 1 174 ? 22.439 -4.490 -25.950 1.00 60.31 174 ALA A C 1
ATOM 1334 O O . ALA A 1 174 ? 22.814 -5.668 -25.996 1.00 60.31 174 ALA A O 1
ATOM 1335 N N . VAL A 1 175 ? 21.261 -4.111 -25.447 1.00 64.25 175 VAL A N 1
ATOM 1336 C CA . VAL A 1 175 ? 20.335 -4.943 -24.675 1.00 64.25 175 VAL A CA 1
ATOM 1337 C C . VAL A 1 175 ? 18.972 -5.002 -25.387 1.00 64.25 175 VAL A C 1
ATOM 1339 O O . VAL A 1 175 ? 18.424 -3.938 -25.684 1.00 64.25 175 VAL A O 1
ATOM 1342 N N . PRO A 1 176 ? 18.415 -6.205 -25.646 1.00 71.00 176 PRO A N 1
ATOM 1343 C CA . PRO A 1 176 ? 17.064 -6.375 -26.192 1.00 71.00 176 PRO A CA 1
ATOM 1344 C C . PRO A 1 176 ? 15.991 -5.751 -25.296 1.00 71.00 176 PRO A C 1
ATOM 1346 O O . PRO A 1 176 ? 16.133 -5.748 -24.074 1.00 71.00 176 PRO A O 1
ATOM 1349 N N . ASP A 1 177 ? 14.901 -5.265 -25.887 1.00 67.50 177 ASP A N 1
ATOM 1350 C CA . ASP A 1 177 ? 13.815 -4.614 -25.148 1.00 67.50 177 ASP A CA 1
ATOM 1351 C C . ASP A 1 177 ? 13.166 -5.546 -24.105 1.00 67.50 177 ASP A C 1
ATOM 1353 O O . ASP A 1 177 ? 13.147 -6.766 -24.250 1.00 67.50 177 ASP A O 1
ATOM 1357 N N . ALA A 1 178 ? 12.587 -4.981 -23.044 1.00 60.47 178 ALA A N 1
ATOM 1358 C CA . ALA A 1 178 ? 12.033 -5.728 -21.909 1.00 60.47 178 ALA A CA 1
ATOM 1359 C C . ALA A 1 178 ? 10.874 -6.668 -22.285 1.00 60.47 178 ALA A C 1
ATOM 1361 O O . ALA A 1 178 ? 10.539 -7.577 -21.521 1.00 60.47 178 ALA A O 1
ATOM 1362 N N . THR A 1 179 ? 10.228 -6.396 -23.418 1.00 60.38 179 THR A N 1
ATOM 1363 C CA . THR A 1 179 ? 9.087 -7.143 -23.957 1.00 60.38 179 THR A CA 1
ATOM 1364 C C . THR A 1 179 ? 9.488 -8.220 -24.965 1.00 60.38 179 THR A C 1
ATOM 1366 O O . THR A 1 179 ? 8.621 -8.945 -25.452 1.00 60.38 179 THR A O 1
ATOM 1369 N N . ASP A 1 180 ? 10.782 -8.347 -25.257 1.00 70.12 180 ASP A N 1
ATOM 1370 C CA . ASP A 1 180 ? 11.310 -9.315 -26.211 1.00 70.12 180 ASP A CA 1
ATOM 1371 C C . ASP A 1 180 ? 11.150 -10.767 -25.692 1.00 70.12 180 ASP A C 1
ATOM 1373 O O . ASP A 1 180 ? 11.489 -11.049 -24.530 1.00 70.12 180 ASP A O 1
ATOM 1377 N N . PRO A 1 181 ? 10.633 -11.712 -26.509 1.00 73.56 181 PRO A N 1
ATOM 1378 C CA . PRO A 1 181 ? 10.505 -13.120 -26.127 1.00 73.56 181 PRO A CA 1
ATOM 1379 C C . PRO A 1 181 ? 11.839 -13.776 -25.743 1.00 73.56 181 PRO A C 1
ATOM 1381 O O . PRO A 1 181 ? 11.822 -14.764 -25.002 1.00 73.56 181 PRO A O 1
ATOM 1384 N N . VAL A 1 182 ? 12.984 -13.210 -26.149 1.00 78.00 182 VAL A N 1
ATOM 1385 C CA . VAL A 1 182 ? 14.322 -13.704 -25.794 1.00 78.00 182 VAL A CA 1
ATOM 1386 C C . VAL A 1 182 ? 14.502 -13.844 -24.278 1.00 78.00 182 VAL A C 1
ATOM 1388 O O . VAL A 1 182 ? 15.110 -14.806 -23.806 1.00 78.00 182 VAL A O 1
ATOM 1391 N N . TRP A 1 183 ? 13.901 -12.953 -23.478 1.00 78.88 183 TRP A N 1
ATOM 1392 C CA . TRP A 1 183 ? 13.964 -13.020 -22.015 1.00 78.88 183 TRP A CA 1
ATOM 1393 C C . TRP A 1 183 ? 13.216 -14.232 -21.466 1.00 78.88 183 TRP A C 1
ATOM 1395 O O . TRP A 1 183 ? 13.677 -14.883 -20.524 1.00 78.88 183 TRP A O 1
ATOM 1405 N N . GLN A 1 184 ? 12.067 -14.550 -22.062 1.00 79.31 184 GLN A N 1
ATOM 1406 C CA . GLN A 1 184 ? 11.282 -15.716 -21.686 1.00 79.31 184 GLN A CA 1
ATOM 1407 C C . GLN A 1 184 ? 12.006 -17.006 -22.079 1.00 79.31 184 GLN A C 1
ATOM 1409 O O . GLN A 1 184 ? 12.069 -17.940 -21.283 1.00 79.31 184 GLN A O 1
ATOM 1414 N N . GLU A 1 185 ? 12.598 -17.055 -23.270 1.00 78.75 185 GLU A N 1
ATOM 1415 C CA . GLU A 1 185 ? 13.357 -18.214 -23.747 1.00 78.75 185 GLU A CA 1
ATOM 1416 C C . GLU A 1 185 ? 14.648 -18.448 -22.957 1.00 78.75 185 GLU A C 1
ATOM 1418 O O . GLU A 1 185 ? 14.990 -19.599 -22.659 1.00 78.75 185 GLU A O 1
ATOM 1423 N N . LEU A 1 186 ? 15.318 -17.372 -22.533 1.00 81.94 186 LEU A N 1
ATOM 1424 C CA . LEU A 1 186 ? 16.487 -17.420 -21.659 1.00 81.94 186 LEU A CA 1
ATOM 1425 C C . LEU A 1 186 ? 16.139 -18.009 -20.285 1.00 81.94 186 LEU A C 1
ATOM 1427 O O . LEU A 1 186 ? 16.838 -18.902 -19.784 1.00 81.94 186 LEU A O 1
ATOM 1431 N N . VAL A 1 187 ? 15.045 -17.543 -19.670 1.00 81.75 187 VAL A N 1
ATOM 1432 C CA . VAL A 1 187 ? 14.583 -18.074 -18.381 1.00 81.75 187 VAL A CA 1
ATOM 1433 C C . VAL A 1 187 ? 14.116 -19.512 -18.537 1.00 81.75 187 VAL A C 1
ATOM 1435 O O . VAL A 1 187 ? 14.536 -20.352 -17.755 1.00 81.75 187 VAL A O 1
ATOM 1438 N N . GLU A 1 188 ? 13.343 -19.845 -19.566 1.00 78.44 188 GLU A N 1
ATOM 1439 C CA . GLU A 1 188 ? 12.835 -21.207 -19.785 1.00 78.44 188 GLU A CA 1
ATOM 1440 C C . GLU A 1 188 ? 13.923 -22.186 -20.271 1.00 78.44 188 GLU A C 1
ATOM 1442 O O . GLU A 1 188 ? 13.667 -23.381 -20.397 1.00 78.44 188 GLU A O 1
ATOM 1447 N N . GLY A 1 189 ? 15.156 -21.705 -20.481 1.00 71.62 189 GLY A N 1
ATOM 1448 C CA . GLY A 1 189 ? 16.313 -22.527 -20.842 1.00 71.62 189 GLY A CA 1
ATOM 1449 C C . GLY A 1 189 ? 16.264 -23.058 -22.272 1.00 71.62 189 GLY A C 1
ATOM 1450 O O . GLY A 1 189 ? 17.014 -23.971 -22.604 1.00 71.62 189 GLY A O 1
ATOM 1451 N N . ARG A 1 190 ? 15.389 -22.492 -23.110 1.00 71.69 190 ARG A N 1
ATOM 1452 C CA . ARG A 1 190 ? 15.287 -22.818 -24.537 1.00 71.69 190 ARG A CA 1
ATOM 1453 C C . ARG A 1 190 ? 16.401 -22.182 -25.361 1.00 71.69 190 ARG A C 1
ATOM 1455 O O . ARG A 1 190 ? 16.689 -22.666 -26.449 1.00 71.69 190 ARG A O 1
ATOM 1462 N N . LEU A 1 191 ? 17.036 -21.144 -24.819 1.00 73.94 191 LEU A N 1
ATOM 1463 C CA . LEU A 1 191 ? 18.170 -20.477 -25.435 1.00 73.94 191 LEU A CA 1
ATOM 1464 C C . LEU A 1 191 ? 19.495 -21.052 -24.891 1.00 73.94 191 LEU A C 1
ATOM 1466 O O . LEU A 1 191 ? 19.770 -20.902 -23.693 1.00 73.94 191 LEU A O 1
ATOM 1470 N N . PRO A 1 192 ? 20.327 -21.708 -25.723 1.00 61.97 192 PRO A N 1
ATOM 1471 C CA . PRO A 1 192 ? 21.626 -22.223 -25.303 1.00 61.97 192 PRO A CA 1
ATOM 1472 C C . PRO A 1 192 ? 22.647 -21.077 -25.229 1.00 61.97 192 PRO A C 1
ATOM 1474 O O . PRO A 1 192 ? 23.409 -20.850 -26.162 1.00 61.97 192 PRO A O 1
ATOM 1477 N N . VAL A 1 193 ? 22.650 -20.342 -24.115 1.00 71.75 193 VAL A N 1
ATOM 1478 C CA . VAL A 1 193 ? 23.615 -19.262 -23.848 1.00 71.75 193 VAL A CA 1
ATOM 1479 C C . VAL A 1 193 ? 24.700 -19.752 -22.892 1.00 71.75 193 VAL A C 1
ATOM 1481 O O . VAL A 1 193 ? 24.397 -20.292 -21.826 1.00 71.75 193 VAL A O 1
ATOM 1484 N N . ASP A 1 194 ? 25.963 -19.532 -23.256 1.00 71.00 194 ASP A N 1
ATOM 1485 C CA . ASP A 1 194 ? 27.120 -19.757 -22.386 1.00 71.00 194 ASP A CA 1
ATOM 1486 C C . ASP A 1 194 ? 27.225 -18.608 -21.370 1.00 71.00 194 ASP A C 1
ATOM 1488 O O . ASP A 1 194 ? 27.595 -17.485 -21.725 1.00 71.00 194 ASP A O 1
ATOM 1492 N N . ILE A 1 195 ? 26.843 -18.884 -20.118 1.00 78.12 195 ILE A N 1
ATOM 1493 C CA . ILE A 1 195 ? 26.812 -17.913 -19.017 1.00 78.12 195 ILE A CA 1
ATOM 1494 C C . ILE A 1 195 ? 28.126 -18.010 -18.240 1.00 78.12 195 ILE A C 1
ATOM 1496 O O . ILE A 1 195 ? 28.353 -18.985 -17.523 1.00 78.12 195 ILE A O 1
ATOM 1500 N N . ARG A 1 196 ? 28.970 -16.977 -18.331 1.00 75.25 196 ARG A N 1
ATOM 1501 C CA . ARG A 1 196 ? 30.256 -16.910 -17.615 1.00 75.25 196 ARG A CA 1
ATOM 1502 C C . ARG A 1 196 ? 30.128 -16.194 -16.276 1.00 75.25 196 ARG A C 1
ATOM 1504 O O . ARG A 1 196 ? 30.904 -16.443 -15.354 1.00 75.25 196 ARG A O 1
ATOM 1511 N N . VAL A 1 197 ? 29.133 -15.320 -16.149 1.00 79.19 197 VAL A N 1
ATOM 1512 C CA . VAL A 1 197 ? 28.878 -14.564 -14.924 1.00 79.19 197 VAL A CA 1
ATOM 1513 C C . VAL A 1 197 ? 28.029 -15.369 -13.933 1.00 79.19 197 VAL A C 1
ATOM 1515 O O . VAL A 1 197 ? 26.819 -15.550 -14.096 1.00 79.19 197 VAL A O 1
ATOM 1518 N N . LEU A 1 198 ? 28.663 -15.782 -12.831 1.00 74.44 198 LEU A N 1
ATOM 1519 C CA . LEU A 1 198 ? 28.047 -16.581 -11.765 1.00 74.44 198 LEU A CA 1
ATOM 1520 C C . LEU A 1 198 ? 26.783 -15.933 -11.169 1.00 74.44 198 LEU A C 1
ATOM 1522 O O . LEU A 1 198 ? 25.815 -16.625 -10.856 1.00 74.44 198 LEU A O 1
ATOM 1526 N N . SER A 1 199 ? 26.748 -14.604 -11.026 1.00 75.31 199 SER A N 1
ATOM 1527 C CA . SER A 1 199 ? 25.580 -13.903 -10.474 1.00 75.31 199 SER A CA 1
ATOM 1528 C C . SER A 1 199 ? 24.354 -13.988 -11.387 1.00 75.31 199 SER A C 1
ATOM 1530 O O . SER A 1 199 ? 23.238 -14.147 -10.889 1.00 75.31 199 SER A O 1
ATOM 1532 N N . LEU A 1 200 ? 24.553 -13.955 -12.710 1.00 78.31 200 LEU A N 1
ATOM 1533 C CA . LEU A 1 200 ? 23.488 -14.183 -13.685 1.00 78.31 200 LEU A CA 1
ATOM 1534 C C . LEU A 1 200 ? 23.041 -15.649 -13.654 1.00 78.31 200 LEU A C 1
ATOM 1536 O O . LEU A 1 200 ? 21.843 -15.921 -13.647 1.00 78.31 200 LEU A O 1
ATOM 1540 N N . GLN A 1 201 ? 23.979 -16.592 -13.549 1.00 80.62 201 GLN A N 1
ATOM 1541 C CA . GLN A 1 201 ? 23.669 -18.020 -13.459 1.00 80.62 201 GLN A CA 1
ATOM 1542 C C . GLN A 1 201 ? 22.814 -18.354 -12.225 1.00 80.62 201 GLN A C 1
ATOM 1544 O O . GLN A 1 201 ? 21.818 -19.073 -12.334 1.00 80.62 201 GLN A O 1
ATOM 1549 N N . LEU A 1 202 ? 23.150 -17.802 -11.055 1.00 78.62 202 LEU A N 1
ATOM 1550 C CA . LEU A 1 202 ? 22.371 -17.982 -9.824 1.00 78.62 202 LEU A CA 1
ATOM 1551 C C . LEU A 1 202 ? 20.987 -17.329 -9.923 1.00 78.62 202 LEU A C 1
ATOM 1553 O O . LEU A 1 202 ? 19.991 -17.928 -9.507 1.00 78.62 202 LEU A O 1
ATOM 1557 N N . LEU A 1 203 ? 20.903 -16.129 -10.508 1.00 78.69 203 LEU A N 1
ATOM 1558 C CA . LEU A 1 203 ? 19.635 -15.437 -10.740 1.00 78.69 203 LEU A CA 1
ATOM 1559 C C . LEU A 1 203 ? 18.723 -16.237 -11.678 1.00 78.69 203 LEU A C 1
ATOM 1561 O O . LEU A 1 203 ? 17.556 -16.450 -11.349 1.00 78.69 203 LEU A O 1
ATOM 1565 N N . LEU A 1 204 ? 19.255 -16.729 -12.799 1.00 82.62 204 LEU A N 1
ATOM 1566 C CA . LEU A 1 204 ? 18.516 -17.542 -13.766 1.00 82.62 204 LEU A CA 1
ATOM 1567 C C . LEU A 1 204 ? 18.096 -18.887 -13.173 1.00 82.62 204 LEU A C 1
ATOM 1569 O O . LEU A 1 204 ? 16.962 -19.306 -13.377 1.00 82.62 204 LEU A O 1
ATOM 1573 N N . THR A 1 205 ? 18.952 -19.536 -12.379 1.00 82.06 205 THR A N 1
ATOM 1574 C CA . THR A 1 205 ? 18.611 -20.788 -11.677 1.00 82.06 205 THR A CA 1
ATOM 1575 C C . THR A 1 205 ? 17.456 -20.570 -10.697 1.00 82.06 205 THR A C 1
ATOM 1577 O O . THR A 1 205 ? 16.490 -21.337 -10.676 1.00 82.06 205 THR A O 1
ATOM 1580 N N . ARG A 1 206 ? 17.496 -19.472 -9.932 1.00 78.56 206 ARG A N 1
ATOM 1581 C CA . ARG A 1 206 ? 16.406 -19.084 -9.030 1.00 78.56 206 ARG A CA 1
ATOM 1582 C C . ARG A 1 206 ? 15.125 -18.747 -9.796 1.00 78.56 206 ARG A C 1
ATOM 1584 O O . ARG A 1 206 ? 14.052 -19.187 -9.390 1.00 78.56 206 ARG A O 1
ATOM 1591 N N . MET A 1 207 ? 15.215 -17.989 -10.890 1.00 78.94 207 MET A N 1
ATOM 1592 C CA . MET A 1 207 ? 14.055 -17.631 -11.712 1.00 78.94 207 MET A CA 1
ATOM 1593 C C . MET A 1 207 ? 13.430 -18.853 -12.386 1.00 78.94 207 MET A C 1
ATOM 1595 O O . MET A 1 207 ? 12.213 -18.984 -12.357 1.00 78.94 207 MET A O 1
ATOM 1599 N N . ARG A 1 208 ? 14.233 -19.793 -12.892 1.00 84.56 208 ARG A N 1
ATOM 1600 C CA . ARG A 1 208 ? 13.774 -21.083 -13.434 1.00 84.56 208 ARG A CA 1
ATOM 1601 C C . ARG A 1 208 ? 12.954 -21.871 -12.424 1.00 84.56 208 ARG A C 1
ATOM 1603 O O . ARG A 1 208 ? 11.839 -22.284 -12.727 1.00 84.56 208 ARG A O 1
ATOM 1610 N N . SER A 1 209 ? 13.470 -22.007 -11.202 1.00 79.88 209 SER A N 1
ATOM 1611 C CA . SER A 1 209 ? 12.739 -22.653 -10.106 1.00 79.88 209 SER A CA 1
ATOM 1612 C C . SER A 1 209 ? 11.419 -21.935 -9.797 1.00 79.88 209 SER A C 1
ATOM 1614 O O . SER A 1 209 ? 10.401 -22.586 -9.586 1.00 79.88 209 SER A O 1
ATOM 1616 N N . GLN A 1 210 ? 11.400 -20.600 -9.831 1.00 71.94 210 GLN A N 1
ATOM 1617 C CA . GLN A 1 210 ? 10.182 -19.819 -9.604 1.00 71.94 210 GLN A CA 1
ATOM 1618 C C . GLN A 1 210 ? 9.172 -19.947 -10.755 1.00 71.94 210 GLN A C 1
ATOM 1620 O O . GLN A 1 210 ? 7.977 -20.037 -10.496 1.00 71.94 210 GLN A O 1
ATOM 1625 N N . PHE A 1 211 ? 9.619 -20.000 -12.011 1.00 76.19 211 PHE A N 1
ATOM 1626 C CA . PHE A 1 211 ? 8.751 -20.142 -13.189 1.00 76.19 211 PHE A CA 1
ATOM 1627 C C . PHE A 1 211 ? 8.153 -21.544 -13.315 1.00 76.19 211 PHE A C 1
ATOM 1629 O O . PHE A 1 211 ? 7.073 -21.686 -13.889 1.00 76.19 211 PHE A O 1
ATOM 1636 N N . ALA A 1 212 ? 8.811 -22.560 -12.749 1.00 74.50 212 ALA A N 1
ATOM 1637 C CA . ALA A 1 212 ? 8.250 -23.904 -12.640 1.00 74.50 212 ALA A CA 1
ATOM 1638 C C . ALA A 1 212 ? 6.994 -23.937 -11.749 1.00 74.50 212 ALA A C 1
ATOM 1640 O O . ALA A 1 212 ? 6.071 -24.693 -12.033 1.00 74.50 212 ALA A O 1
ATOM 1641 N N . THR A 1 213 ? 6.938 -23.086 -10.718 1.00 69.12 213 THR A N 1
ATOM 1642 C CA . THR A 1 213 ? 5.820 -23.017 -9.757 1.00 69.12 213 THR A CA 1
ATOM 1643 C C . THR A 1 213 ? 4.794 -21.933 -10.110 1.00 69.12 213 THR A C 1
ATOM 1645 O O . THR A 1 213 ? 3.612 -22.053 -9.801 1.00 69.12 213 THR A O 1
ATOM 1648 N N . ILE A 1 214 ? 5.232 -20.842 -10.743 1.00 65.75 214 ILE A N 1
ATOM 1649 C CA . ILE A 1 214 ? 4.380 -19.707 -11.109 1.00 65.75 214 ILE A CA 1
ATOM 1650 C C . ILE A 1 214 ? 3.806 -19.951 -12.506 1.00 65.75 214 ILE A C 1
ATOM 1652 O O . ILE A 1 214 ? 4.533 -19.880 -13.494 1.00 65.75 214 ILE A O 1
ATOM 1656 N N . HIS A 1 215 ? 2.497 -20.189 -12.605 1.00 56.88 215 HIS A N 1
ATOM 1657 C CA . HIS A 1 215 ? 1.785 -20.356 -13.886 1.00 56.88 215 HIS A CA 1
ATOM 1658 C C . HIS A 1 215 ? 1.091 -19.080 -14.381 1.00 56.88 215 HIS A C 1
ATOM 1660 O O . HIS A 1 215 ? 0.633 -19.027 -15.521 1.00 56.88 215 HIS A O 1
ATOM 1666 N N . ASP A 1 216 ? 1.042 -18.047 -13.542 1.00 63.06 216 ASP A N 1
ATOM 1667 C CA . ASP A 1 216 ? 0.470 -16.750 -13.882 1.00 63.06 216 ASP A CA 1
ATOM 1668 C C . ASP A 1 216 ? 1.376 -16.001 -14.877 1.00 63.06 216 ASP A C 1
ATOM 1670 O O . ASP A 1 216 ? 2.546 -15.716 -14.592 1.00 63.06 216 ASP A O 1
ATOM 1674 N N . LYS A 1 217 ? 0.830 -15.703 -16.063 1.00 56.72 217 LYS A N 1
ATOM 1675 C CA . LYS A 1 217 ? 1.541 -15.038 -17.164 1.00 56.72 217 LYS A CA 1
ATOM 1676 C C . LYS A 1 217 ? 1.994 -13.629 -16.789 1.00 56.72 217 LYS A C 1
ATOM 1678 O O . LYS A 1 217 ? 3.079 -13.219 -17.200 1.00 56.72 217 LYS A O 1
ATOM 1683 N N . ASP A 1 218 ? 1.226 -12.925 -15.968 1.00 53.41 218 ASP A N 1
ATOM 1684 C CA . ASP A 1 218 ? 1.541 -11.553 -15.589 1.00 53.41 218 ASP A CA 1
ATOM 1685 C C . ASP A 1 218 ? 2.678 -11.525 -14.565 1.00 53.41 218 ASP A C 1
ATOM 1687 O O . ASP A 1 218 ? 3.621 -10.742 -14.687 1.00 53.41 218 ASP A O 1
ATOM 1691 N N . VAL A 1 219 ? 2.676 -12.463 -13.612 1.00 57.75 219 VAL A N 1
ATOM 1692 C CA . VAL A 1 219 ? 3.771 -12.622 -12.640 1.00 57.75 219 VAL A CA 1
ATOM 1693 C C . VAL A 1 219 ? 5.074 -13.033 -13.332 1.00 57.75 219 VAL A C 1
ATOM 1695 O O . VAL A 1 219 ? 6.151 -12.568 -12.948 1.00 57.75 219 VAL A O 1
ATOM 1698 N N . ARG A 1 220 ? 4.998 -13.856 -14.385 1.00 70.31 220 ARG A N 1
ATOM 1699 C CA . ARG A 1 220 ? 6.162 -14.176 -15.226 1.00 70.31 220 ARG A CA 1
ATOM 1700 C C . ARG A 1 220 ? 6.706 -12.926 -15.912 1.00 70.31 220 ARG A C 1
ATOM 1702 O O . ARG A 1 220 ? 7.902 -12.666 -15.817 1.00 70.31 220 ARG A O 1
ATOM 1709 N N . LEU A 1 221 ? 5.845 -12.104 -16.508 1.00 66.25 221 LEU A N 1
ATOM 1710 C CA . LEU A 1 221 ? 6.245 -10.866 -17.185 1.00 66.25 221 LEU A CA 1
ATOM 1711 C C . LEU A 1 221 ? 6.904 -9.860 -16.217 1.00 66.25 221 LEU A C 1
ATOM 1713 O O . LEU A 1 221 ? 7.895 -9.216 -16.564 1.00 66.25 221 LEU A O 1
ATOM 1717 N N . LEU A 1 222 ? 6.440 -9.792 -14.963 1.00 62.94 222 LEU A N 1
ATOM 1718 C CA . LEU A 1 222 ? 7.082 -8.999 -13.902 1.00 62.94 222 LEU A CA 1
ATOM 1719 C C . LEU A 1 222 ? 8.513 -9.461 -13.609 1.00 62.94 222 LEU A C 1
ATOM 1721 O O . LEU A 1 222 ? 9.427 -8.642 -13.504 1.00 62.94 222 LEU A O 1
ATOM 1725 N N . LYS A 1 223 ? 8.725 -10.775 -13.516 1.00 73.19 223 LYS A N 1
ATOM 1726 C CA . LYS A 1 223 ? 10.057 -11.342 -13.288 1.00 73.19 223 LYS A CA 1
ATOM 1727 C C . LYS A 1 223 ? 10.985 -11.133 -14.483 1.00 73.19 223 LYS A C 1
ATOM 1729 O O . LYS A 1 223 ? 12.161 -10.852 -14.270 1.00 73.19 223 LYS A O 1
ATOM 1734 N N . LEU A 1 224 ? 10.465 -11.195 -15.709 1.00 76.94 224 LEU A N 1
ATOM 1735 C CA . LEU A 1 224 ? 11.234 -10.877 -16.916 1.00 76.94 224 LEU A CA 1
ATOM 1736 C C . LEU A 1 224 ? 11.660 -9.402 -16.943 1.00 76.94 224 LEU A C 1
ATOM 1738 O O . LEU A 1 224 ? 12.815 -9.103 -17.236 1.00 76.94 224 LEU A O 1
ATOM 1742 N N . ARG A 1 225 ? 10.792 -8.474 -16.520 1.00 72.38 225 ARG A N 1
ATOM 1743 C CA . ARG A 1 225 ? 11.162 -7.053 -16.374 1.00 72.38 225 ARG A CA 1
ATOM 1744 C C . ARG A 1 225 ? 12.230 -6.815 -15.307 1.00 72.38 225 ARG A C 1
ATOM 1746 O O . ARG A 1 225 ? 13.087 -5.950 -15.487 1.00 72.38 225 ARG A O 1
ATOM 1753 N N . ASP A 1 226 ? 12.192 -7.554 -14.202 1.00 74.75 226 ASP A N 1
ATOM 1754 C CA . ASP A 1 226 ? 13.229 -7.473 -13.169 1.00 74.75 226 ASP A CA 1
ATOM 1755 C C . ASP A 1 226 ? 14.572 -8.034 -13.660 1.00 74.75 226 ASP A C 1
ATOM 1757 O O . ASP A 1 226 ? 15.616 -7.447 -13.365 1.00 74.75 226 ASP A O 1
ATOM 1761 N N . LEU A 1 227 ? 14.546 -9.112 -14.454 1.00 79.62 227 LEU A N 1
ATOM 1762 C CA . LEU A 1 227 ? 15.724 -9.651 -15.140 1.00 79.62 227 LEU A CA 1
ATOM 1763 C C . LEU A 1 227 ? 16.313 -8.619 -16.108 1.00 79.62 227 LEU A C 1
ATOM 1765 O O . LEU A 1 227 ? 17.495 -8.303 -16.011 1.00 79.62 227 LEU A O 1
ATOM 1769 N N . HIS A 1 228 ? 15.484 -8.025 -16.965 1.00 77.00 228 HIS A N 1
ATOM 1770 C CA . HIS A 1 228 ? 15.899 -6.974 -17.893 1.00 77.00 228 HIS A CA 1
ATOM 1771 C C . HIS A 1 228 ? 16.535 -5.778 -17.158 1.00 77.00 228 HIS A C 1
ATOM 1773 O O . HIS A 1 228 ? 17.615 -5.313 -17.520 1.00 77.00 228 HIS A O 1
ATOM 1779 N N . ARG A 1 229 ? 15.939 -5.325 -16.043 1.00 76.62 229 ARG A N 1
ATOM 1780 C CA . ARG A 1 229 ? 16.506 -4.241 -15.218 1.00 76.62 229 ARG A CA 1
ATOM 1781 C C . ARG A 1 229 ? 17.852 -4.623 -14.593 1.00 76.62 229 ARG A C 1
ATOM 1783 O O . ARG A 1 229 ? 18.735 -3.772 -14.478 1.00 76.62 229 ARG A O 1
ATOM 1790 N N . TYR A 1 230 ? 18.011 -5.876 -14.166 1.00 76.81 230 TYR A N 1
ATOM 1791 C CA . TYR A 1 230 ? 19.289 -6.386 -13.671 1.00 76.81 230 TYR A CA 1
ATOM 1792 C C . TYR A 1 230 ? 20.351 -6.375 -14.775 1.00 76.81 230 TYR A C 1
ATOM 1794 O O . TYR A 1 230 ? 21.476 -5.951 -14.518 1.00 76.81 230 TYR A O 1
ATOM 1802 N N . VAL A 1 231 ? 19.990 -6.775 -15.994 1.00 78.38 231 VAL A N 1
ATOM 1803 C CA . VAL A 1 231 ? 20.913 -6.813 -17.132 1.00 78.38 231 VAL A CA 1
ATOM 1804 C C . VAL A 1 231 ? 21.351 -5.410 -17.551 1.00 78.38 231 VAL A C 1
ATOM 1806 O O . VAL A 1 231 ? 22.550 -5.183 -17.645 1.00 78.38 231 VAL A O 1
ATOM 1809 N N . ILE A 1 232 ? 20.435 -4.438 -17.660 1.00 75.00 232 ILE A N 1
ATOM 1810 C CA . ILE A 1 232 ? 20.788 -3.026 -17.925 1.00 75.00 232 ILE A CA 1
ATOM 1811 C C . ILE A 1 232 ? 21.765 -2.493 -16.871 1.00 75.00 232 ILE A C 1
ATOM 1813 O O . ILE A 1 232 ? 22.756 -1.838 -17.182 1.00 75.00 232 ILE A O 1
ATOM 1817 N N . ARG A 1 233 ? 21.511 -2.784 -15.591 1.00 75.75 233 ARG A N 1
ATOM 1818 C CA . ARG A 1 233 ? 22.370 -2.306 -14.499 1.00 75.75 233 ARG A CA 1
ATOM 1819 C C . ARG A 1 233 ? 23.779 -2.908 -14.545 1.00 75.75 233 ARG A C 1
ATOM 1821 O O . ARG A 1 233 ? 24.707 -2.291 -14.031 1.00 75.75 233 ARG A O 1
ATOM 1828 N N . ASN A 1 234 ? 23.931 -4.096 -15.128 1.00 77.56 234 ASN A N 1
ATOM 1829 C CA . ASN A 1 234 ? 25.182 -4.856 -15.158 1.00 77.56 234 ASN A CA 1
ATOM 1830 C C . ASN A 1 234 ? 25.723 -5.055 -16.584 1.00 77.56 234 ASN A C 1
ATOM 1832 O O . ASN A 1 234 ? 26.543 -5.942 -16.804 1.00 77.56 234 ASN A O 1
ATOM 1836 N N . GLU A 1 235 ? 25.304 -4.217 -17.536 1.00 73.12 235 GLU A N 1
ATOM 1837 C CA . GLU A 1 235 ? 25.603 -4.343 -18.969 1.00 73.12 235 GLU A CA 1
ATOM 1838 C C . GLU A 1 235 ? 27.104 -4.515 -19.247 1.00 73.12 235 GLU A C 1
ATOM 1840 O O . GLU A 1 235 ? 27.506 -5.433 -19.952 1.00 73.12 235 GLU A O 1
ATOM 1845 N N . ARG A 1 236 ? 27.953 -3.716 -18.584 1.00 72.56 236 ARG A N 1
ATOM 1846 C CA . ARG A 1 236 ? 29.422 -3.765 -18.728 1.00 72.56 236 ARG A CA 1
ATOM 1847 C C . ARG A 1 236 ? 30.055 -5.094 -18.311 1.00 72.56 236 ARG A C 1
ATOM 1849 O O . ARG A 1 236 ? 31.142 -5.420 -18.767 1.00 72.56 236 ARG A O 1
ATOM 1856 N N . VAL A 1 237 ? 29.418 -5.816 -17.392 1.00 74.19 237 VAL A N 1
ATOM 1857 C CA . VAL A 1 237 ? 29.910 -7.098 -16.862 1.00 74.19 237 VAL A CA 1
ATOM 1858 C C . VAL A 1 237 ? 29.361 -8.268 -17.682 1.00 74.19 237 VAL A C 1
ATOM 1860 O O . VAL A 1 237 ? 29.970 -9.331 -17.702 1.00 74.19 237 VAL A O 1
ATOM 1863 N N . LEU A 1 238 ? 28.237 -8.059 -18.373 1.00 73.00 238 LEU A N 1
ATOM 1864 C CA . LEU A 1 238 ? 27.489 -9.061 -19.136 1.00 73.00 238 LEU A CA 1
ATOM 1865 C C . LEU A 1 238 ? 27.699 -8.945 -20.653 1.00 73.00 238 LEU A C 1
ATOM 1867 O O . LEU A 1 238 ? 26.898 -9.461 -21.428 1.00 73.00 238 LEU A O 1
ATOM 1871 N N . ASP A 1 239 ? 28.742 -8.242 -21.094 1.00 71.75 239 ASP A N 1
ATOM 1872 C CA 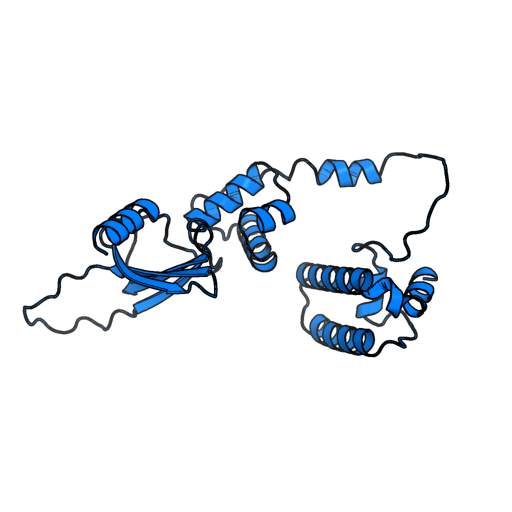. ASP A 1 239 ? 28.957 -7.913 -22.509 1.00 71.75 239 ASP A CA 1
ATOM 1873 C C . ASP A 1 239 ? 29.092 -9.179 -23.386 1.00 71.75 239 ASP A C 1
ATOM 1875 O O . ASP A 1 239 ? 28.563 -9.258 -24.497 1.00 71.75 239 ASP A O 1
ATOM 1879 N N . TYR A 1 240 ? 29.705 -10.239 -22.841 1.00 72.44 240 TYR A N 1
ATOM 1880 C CA . TYR A 1 240 ? 29.830 -11.536 -23.512 1.00 72.44 240 TYR A CA 1
ATOM 1881 C C . TYR A 1 240 ? 28.474 -12.243 -23.674 1.00 72.44 240 TYR A C 1
ATOM 1883 O O . TYR A 1 240 ? 28.164 -12.746 -24.755 1.00 72.44 240 TYR A O 1
ATOM 1891 N N . GLU A 1 241 ? 27.643 -12.255 -22.634 1.00 76.00 241 GLU A N 1
ATOM 1892 C CA . GLU A 1 241 ? 26.308 -12.857 -22.645 1.00 76.00 241 GLU A CA 1
ATOM 1893 C C . GLU A 1 241 ? 25.331 -12.060 -23.523 1.00 76.00 241 GLU A C 1
ATOM 1895 O O . GLU A 1 241 ? 24.562 -12.641 -24.291 1.00 76.00 241 GLU A O 1
ATOM 1900 N N . LEU A 1 242 ? 25.411 -10.729 -23.484 1.00 71.19 242 LEU A N 1
ATOM 1901 C CA . LEU A 1 242 ? 24.642 -9.833 -24.348 1.00 71.19 242 LEU A CA 1
ATOM 1902 C C . LEU A 1 242 ? 24.993 -10.036 -25.825 1.00 71.19 242 LEU A C 1
ATOM 1904 O O . LEU A 1 242 ? 24.100 -10.057 -26.669 1.00 71.19 242 LEU A O 1
ATOM 1908 N N . SER A 1 243 ? 26.268 -10.274 -26.148 1.00 70.50 243 SER A N 1
ATOM 1909 C CA . SER A 1 243 ? 26.694 -10.562 -27.525 1.00 70.50 243 SER A CA 1
ATOM 1910 C C . SER A 1 243 ? 26.131 -11.876 -28.095 1.00 70.50 243 SER A C 1
ATOM 1912 O O . SER A 1 243 ? 26.057 -12.031 -29.317 1.00 70.50 243 SER A O 1
ATOM 1914 N N . GLN A 1 244 ? 25.743 -12.826 -27.235 1.00 71.50 244 GLN A N 1
ATOM 1915 C CA . GLN A 1 244 ? 25.088 -14.079 -27.630 1.00 71.50 244 GLN A CA 1
ATOM 1916 C C . GLN A 1 244 ? 23.576 -13.902 -27.767 1.00 71.50 244 GLN A C 1
ATOM 1918 O O . GLN A 1 244 ? 22.999 -14.398 -28.731 1.00 71.50 244 GLN A O 1
ATOM 1923 N N . LEU A 1 245 ? 22.959 -13.141 -26.856 1.00 70.38 245 LEU A N 1
ATOM 1924 C CA . LEU A 1 245 ? 21.536 -12.794 -26.921 1.00 70.38 245 LEU A CA 1
ATOM 1925 C C . LEU A 1 245 ? 21.171 -12.047 -28.211 1.00 70.38 245 LEU A C 1
ATOM 1927 O O . LEU A 1 245 ? 20.055 -12.188 -28.679 1.00 70.38 245 LEU A O 1
ATOM 1931 N N . ARG A 1 246 ? 22.109 -11.302 -28.812 1.00 68.44 246 ARG A N 1
ATOM 1932 C CA . ARG A 1 246 ? 21.903 -10.605 -30.098 1.00 68.44 246 ARG A CA 1
ATOM 1933 C C . ARG A 1 246 ? 21.913 -11.502 -31.340 1.00 68.44 246 ARG A C 1
ATOM 1935 O O . ARG A 1 246 ? 21.557 -11.031 -32.414 1.00 68.44 246 ARG A O 1
ATOM 1942 N N . ARG A 1 247 ? 22.426 -12.735 -31.252 1.00 63.62 247 ARG A N 1
ATOM 1943 C CA . ARG A 1 247 ? 22.552 -13.639 -32.417 1.00 63.62 247 ARG A CA 1
ATOM 1944 C C . ARG A 1 247 ? 21.338 -14.542 -32.617 1.00 63.62 247 ARG A C 1
ATOM 1946 O O . ARG A 1 247 ? 21.313 -15.287 -33.596 1.00 63.62 247 ARG A O 1
ATOM 1953 N N . HIS A 1 248 ? 20.394 -14.493 -31.689 1.00 54.78 248 HIS A N 1
ATOM 1954 C CA . HIS A 1 248 ? 19.146 -15.239 -31.693 1.00 54.78 248 HIS A CA 1
ATOM 1955 C C . HIS A 1 248 ? 17.980 -14.273 -31.853 1.00 54.78 248 HIS A C 1
ATOM 1957 O O . HIS A 1 248 ? 17.015 -14.677 -32.535 1.00 54.78 248 HIS A O 1
#

Foldseek 3Di:
DVVVLVVVCVVQVPDPQKGFPDWDADPVQLEIETEMEGPDPPPPDDDDDDPPQPWDWAKAWEFADVSHTYIYIYTYGPPPDDDQGQQCDDRQLRHGNVLLVVLLVCQLVLPDLVRSCVVRVNPSVSSVSSVVCQVVVVDDPPSPDDRDHRPPPVCVVVVVVDDPDDDDDDDPDLADDLPDCLLVCQLCVVQPFDDPDPVLVVLSVVSNVVCVVDPDPVVNSVSSNVSSVVCVVCVVVCVRRSVSSVVD

Sequence (248 aa):
MALERELLNKLLQVAAPCAISDIRVDEQRRRVDVWIGVRTPRSWFGGNGGAADAIREAEWRHVNLGGYHCYIHARLPAGTELAEQPWLGDDKLGFTRAKAKQIFALMSEGVSYEGICMLLDVPFNDLWKFKFALDSGSATPGLQGKPARPRGQGAAERALAAAPSRAPAAPETAVPDATDPVWQELVEGRLPVDIRVLSLQLLLTRMRSQFATIHDKDVRLLKLRDLHRYVIRNERVLDYELSQLRRH